Protein AF-A0A672LDD9-F1 (afdb_monomer)

Solvent-accessible surface area (backbone atoms only — not comparable to full-atom values): 10957 Å² total; per-residue (Å²): 130,85,82,74,77,75,74,82,81,79,83,84,79,85,84,89,85,86,82,83,79,86,76,79,80,68,56,70,69,57,54,49,52,44,38,57,68,20,50,81,62,70,71,66,62,42,50,48,55,57,52,54,42,68,74,57,90,49,88,67,72,69,50,45,68,55,51,54,50,48,52,50,50,48,51,51,40,49,59,52,21,53,63,51,28,83,70,47,66,78,44,56,71,69,52,49,53,48,32,45,73,62,18,49,68,62,48,44,46,54,46,40,40,72,35,63,60,85,81,54,64,68,48,51,41,47,62,71,57,67,76,79,60,98,68,63,68,69,62,54,52,54,51,52,50,52,54,48,55,52,50,50,55,30,51,51,46,60,75,66,63,67,47,74,62,54,48,42,50,51,45,48,48,43,44,77,53,51,71,95,121

Sequence (181 aa):
IQYMSLSSHFTSEKCQGMGAEFFNGQPVSELISQLLRAEPYPNSRYGAQCGQQLAGGNSSVMGIDNICELAARLLFSTIEWVRNIPYFPDLPVSEQVALLRLSWSELFILNAAQSALPLHTAPLLAAAGFHSSPMPADRVVSFMDQVRVFQDQVDKLTRLQVDSAEYSCLKAIALFSPGES

Radius of gyration: 19.27 Å; Cα contacts (8 Å, |Δi|>4): 114; chains: 1; bounding box: 49×36×54 Å

Nearest PDB structures (foldseek):
  3cjw-assembly1_A  TM=8.936E-01  e=1.912E-08  Homo sapiens
  7xva-assembly1_A-2  TM=7.379E-01  e=7.180E-04  Homo sapiens
  3fli-assembly1_A  TM=6.733E-01  e=7.709E-02  Homo sapiens
  8i21-assembly1_B  TM=2.083E-01  e=8.276E+00  Saccharomyces cerevisiae S288C

Foldseek 3Di:
DVVPPPVPPPPDDDDDDDPDPPCPVDPVVVLLVQLLVQQPDDLCVLVVVVVVCVVPPDPPPQALVRLVVVLVVLLVRLVSSQCRHPPSVVDDPVLNVVLCVLQVVVSSLLSCLSSVPDLDPVSVCVNVVVPPDDDDVVVVVVVVVVSVVSVVSSVVCVVVVQDSSNSSVSSVCSSVCRDPD

Organism: Sinocyclocheilus grahami (NCBI:txid75366)

Secondary structure (DSSP, 8-state):
--SSSSGGGS-SS-----SS-S--S--HHHHHHHHHHT-SS-THHHHHHHHHHHTSS------HHHHHHHHHHHHHHHHHHHHHSSSGGGS-HHHHHHHHHHHHHHHHHHHHHHTT----HHHHHHHTTTTSS---HHHHHHHHHHHHHHHHHHHHHHHTT--HHHHHHHHHHHHHS----

Mean predicted aligned error: 11.84 Å

InterPro domains:
  IPR000536 Nuclear hormone receptor, ligand-binding domain [PF00104] (61-176)
  IPR000536 Nuclear hormone receptor, ligand-binding domain [PS51843] (27-181)
  IPR001723 Nuclear hormone receptor [PR00398] (70-91)
  IPR001723 Nuclear hormone receptor [PR00398] (91-107)
  IPR001723 Nuclear hormone receptor [PR00398] (160-175)
  IPR035500 Nuclear hormone receptor-like domain superfamily [G3DSA:1.10.565.10] (24-181)
  IPR035500 Nuclear hormone receptor-like domain superfamily [SSF48508] (27-178)
  IPR050274 Nuclear hormone receptor family NR2 subfamily [PTHR24083] (27-178)

pLDDT: mean 74.99, std 20.81, range [28.52, 96.44]

Structure (mmCIF, N/CA/C/O backbone):
data_AF-A0A672LDD9-F1
#
_entry.id   AF-A0A672LDD9-F1
#
loop_
_atom_site.group_PDB
_atom_site.id
_atom_site.type_symbol
_atom_site.label_atom_id
_atom_site.label_alt_id
_atom_site.label_comp_id
_atom_site.label_asym_id
_atom_site.label_entity_id
_atom_site.label_seq_id
_atom_site.pdbx_PDB_ins_code
_atom_site.Cartn_x
_atom_site.Cartn_y
_atom_site.Cartn_z
_atom_site.occupancy
_atom_site.B_iso_or_equiv
_atom_site.auth_seq_id
_atom_site.auth_comp_id
_atom_site.auth_asym_id
_atom_site.auth_atom_id
_atom_site.pdbx_PDB_model_num
ATOM 1 N N . ILE A 1 1 ? 24.721 -14.412 6.791 1.00 44.72 1 ILE A N 1
ATOM 2 C CA . ILE A 1 1 ? 24.729 -15.683 7.563 1.00 44.72 1 ILE A CA 1
ATOM 3 C C . ILE A 1 1 ? 24.882 -15.456 9.077 1.00 44.72 1 ILE A C 1
ATOM 5 O O . ILE A 1 1 ? 24.444 -16.299 9.838 1.00 44.72 1 ILE A O 1
ATOM 9 N N . GLN A 1 2 ? 25.356 -14.295 9.554 1.00 33.38 2 GLN A N 1
ATOM 10 C CA . GLN A 1 2 ? 25.472 -14.036 11.004 1.00 33.38 2 GLN A CA 1
ATOM 11 C C . GLN A 1 2 ? 24.310 -13.236 11.639 1.00 33.38 2 GLN A C 1
ATOM 13 O O . GLN A 1 2 ? 24.331 -12.980 12.833 1.00 33.38 2 GLN A O 1
ATOM 18 N N . TYR A 1 3 ? 23.268 -12.891 10.872 1.00 28.52 3 TYR A N 1
ATOM 19 C CA . TYR A 1 3 ? 22.067 -12.200 11.376 1.00 28.52 3 TYR A CA 1
ATOM 20 C C . TYR A 1 3 ? 20.878 -13.133 11.680 1.00 28.52 3 TYR A C 1
ATOM 22 O O . TYR A 1 3 ? 19.870 -12.670 12.194 1.00 28.52 3 TYR A O 1
ATOM 30 N N . MET A 1 4 ? 20.986 -14.441 11.404 1.00 34.16 4 MET A N 1
ATOM 31 C CA . MET A 1 4 ? 19.878 -15.404 11.572 1.00 34.16 4 MET A CA 1
ATOM 32 C C . MET A 1 4 ? 19.962 -16.248 12.856 1.00 34.16 4 MET A C 1
ATOM 34 O O . MET A 1 4 ? 19.136 -17.128 13.046 1.00 34.16 4 MET A O 1
ATOM 38 N N . SER A 1 5 ? 20.923 -15.997 13.756 1.00 31.75 5 SER A N 1
ATOM 39 C CA . SER A 1 5 ? 21.105 -16.823 14.967 1.00 31.75 5 SER A CA 1
ATOM 40 C C . SER A 1 5 ? 20.618 -16.177 16.272 1.00 31.75 5 SER A C 1
ATOM 42 O O . SER A 1 5 ? 20.768 -16.782 17.329 1.00 31.75 5 SER A O 1
ATOM 44 N N . LEU A 1 6 ? 20.040 -14.972 16.224 1.00 32.84 6 LEU A N 1
ATOM 45 C CA . LEU A 1 6 ? 19.491 -14.291 17.408 1.00 32.84 6 LEU A CA 1
ATOM 46 C C . LEU A 1 6 ? 17.953 -14.290 17.466 1.00 32.84 6 LEU A C 1
ATOM 48 O O . LEU A 1 6 ? 17.397 -13.913 18.490 1.00 32.84 6 LEU A O 1
ATOM 52 N N . SER A 1 7 ? 17.263 -14.774 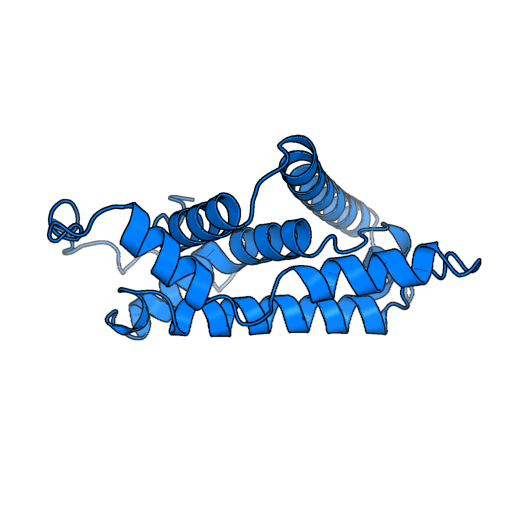16.427 1.00 36.53 7 SER A N 1
ATOM 53 C CA . SER A 1 7 ? 15.793 -14.882 16.419 1.00 36.53 7 SER A CA 1
ATOM 54 C C . SER A 1 7 ? 15.249 -16.118 17.145 1.00 36.53 7 SER A C 1
ATOM 56 O O . SER A 1 7 ? 14.059 -16.177 17.424 1.00 36.53 7 SER A O 1
ATOM 58 N N . SER A 1 8 ? 16.091 -17.097 17.486 1.00 35.06 8 SER A N 1
ATOM 59 C CA . SER A 1 8 ? 15.629 -18.410 17.971 1.00 35.06 8 SER A CA 1
ATOM 60 C C . SER A 1 8 ? 15.471 -18.523 19.493 1.00 35.06 8 SER A C 1
ATOM 62 O O . SER A 1 8 ? 15.117 -19.591 19.979 1.00 35.06 8 SER A 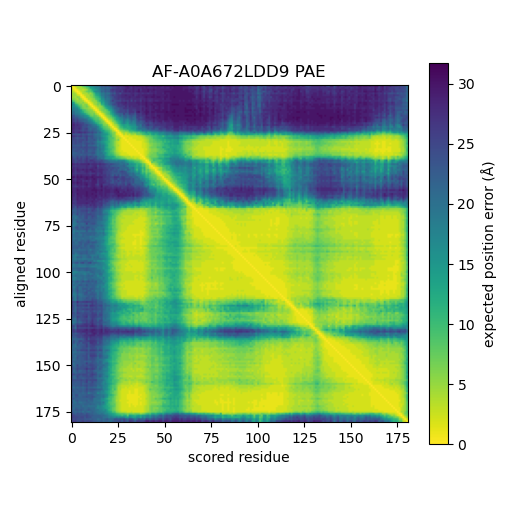O 1
ATOM 64 N N . HIS A 1 9 ? 15.754 -17.463 20.258 1.00 33.41 9 HIS A N 1
ATOM 65 C CA . HIS A 1 9 ? 15.752 -17.507 21.730 1.00 33.41 9 HIS A CA 1
ATOM 66 C C . HIS A 1 9 ? 14.770 -16.538 22.407 1.00 33.41 9 HIS A C 1
ATOM 68 O O . HIS A 1 9 ? 14.821 -16.384 23.624 1.00 33.41 9 HIS A O 1
ATOM 74 N N . PHE A 1 10 ? 13.849 -15.920 21.660 1.00 33.88 10 PHE A N 1
ATOM 75 C CA . PHE A 1 10 ? 12.832 -15.024 22.232 1.00 33.88 10 PHE A CA 1
ATOM 76 C C . PHE A 1 10 ? 11.403 -15.384 21.801 1.00 33.88 10 PHE A C 1
ATOM 78 O O . PHE A 1 10 ? 10.563 -14.523 21.575 1.00 33.88 10 PHE A O 1
ATOM 85 N N . THR A 1 11 ? 11.120 -16.679 21.682 1.00 41.22 11 THR A N 1
ATOM 86 C CA . THR A 1 11 ? 9.768 -17.209 21.456 1.00 41.22 11 THR A CA 1
ATOM 87 C C . THR A 1 11 ? 9.455 -18.280 22.487 1.00 41.22 11 THR A C 1
ATOM 89 O O . THR A 1 11 ? 9.323 -19.459 22.186 1.00 41.22 11 THR A O 1
ATOM 92 N N . SER A 1 12 ? 9.355 -17.869 23.746 1.00 41.88 12 SER A N 1
ATOM 93 C CA . SER A 1 12 ? 8.610 -18.620 24.752 1.00 41.88 12 SER A CA 1
ATOM 94 C C . SER A 1 12 ? 8.348 -17.706 25.936 1.00 41.88 12 SER A C 1
ATOM 96 O O . SER A 1 12 ? 9.125 -17.688 26.878 1.00 41.88 12 SER A O 1
ATOM 98 N N . GLU A 1 13 ? 7.300 -16.891 25.840 1.00 38.09 13 GLU A N 1
ATOM 99 C CA . GLU A 1 13 ? 6.287 -16.702 26.885 1.00 38.09 13 GLU A CA 1
ATOM 100 C C . GLU A 1 13 ? 5.435 -15.463 26.581 1.00 38.09 13 GLU A C 1
ATOM 102 O O . GLU A 1 13 ? 5.947 -14.371 26.362 1.00 38.09 13 GLU A O 1
ATOM 107 N N . LYS A 1 14 ? 4.115 -15.673 26.644 1.00 40.09 14 LYS A N 1
ATOM 108 C CA . LYS A 1 14 ? 3.032 -14.679 26.667 1.00 40.09 14 LYS A CA 1
ATOM 109 C C . LYS A 1 14 ? 2.859 -13.785 25.438 1.00 40.09 14 LYS A C 1
ATOM 111 O O . LYS A 1 14 ? 3.460 -12.731 25.337 1.00 40.09 14 LYS A O 1
ATOM 116 N N . CYS A 1 15 ? 1.844 -14.134 24.650 1.00 36.62 15 CYS A N 1
ATOM 117 C CA . CYS A 1 15 ? 0.708 -13.243 24.380 1.00 36.62 15 CYS A CA 1
ATOM 118 C C . CYS A 1 15 ? -0.508 -14.095 23.986 1.00 36.62 15 CYS A C 1
ATOM 120 O O . CYS A 1 15 ? -0.971 -14.105 22.852 1.00 36.62 15 CYS A O 1
ATOM 122 N N . GLN A 1 16 ? -1.006 -14.871 24.950 1.00 37.44 16 GLN A N 1
ATOM 123 C CA . GLN A 1 16 ? -2.335 -15.456 24.855 1.00 37.44 16 GLN A CA 1
ATOM 124 C C . GLN A 1 16 ? -3.333 -14.388 25.305 1.00 37.44 16 GLN A C 1
ATOM 126 O O . GLN A 1 16 ? -3.350 -14.024 26.478 1.00 37.44 16 GLN A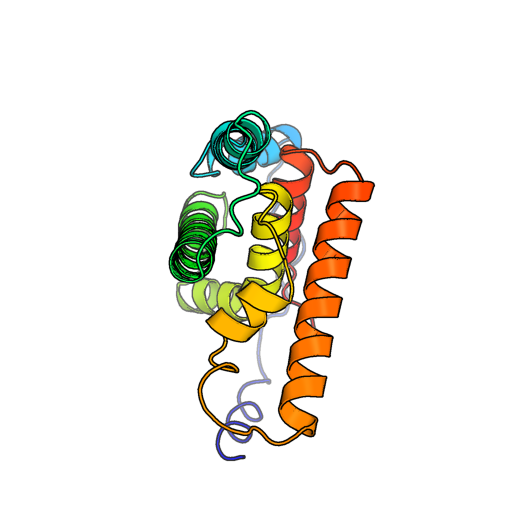 O 1
ATOM 131 N N . GLY A 1 17 ? -4.114 -13.872 24.355 1.00 38.16 17 GLY A N 1
ATOM 132 C CA . GLY A 1 17 ? -5.194 -12.918 24.613 1.00 38.16 17 GLY A CA 1
ATOM 133 C C . GLY A 1 17 ? -5.028 -11.581 23.900 1.00 38.16 17 GLY A C 1
ATOM 134 O O . GLY A 1 17 ? -4.964 -10.551 24.554 1.00 38.16 17 GLY A O 1
ATOM 135 N N . MET A 1 18 ? -4.987 -11.574 22.566 1.00 40.66 18 MET A N 1
ATOM 136 C CA . MET A 1 18 ? -5.181 -10.335 21.806 1.00 40.66 18 MET A CA 1
ATOM 137 C C . MET A 1 18 ? -6.071 -10.595 20.591 1.00 40.66 18 MET A C 1
ATOM 139 O O . MET A 1 18 ? -5.674 -10.463 19.443 1.00 40.66 18 MET A O 1
ATOM 143 N N . GLY A 1 19 ? -7.289 -11.056 20.850 1.00 39.94 19 GLY A N 1
ATOM 144 C CA . GLY A 1 19 ? -8.253 -11.334 19.795 1.00 39.94 19 GLY A CA 1
ATOM 145 C C . GLY A 1 19 ? -9.653 -11.391 20.366 1.00 39.94 19 GLY A C 1
ATOM 146 O O . GLY A 1 19 ? -10.124 -12.483 20.642 1.00 39.94 19 GLY A O 1
ATOM 147 N N . ALA A 1 20 ? -10.270 -10.227 20.606 1.00 39.25 20 ALA A N 1
ATOM 148 C CA . ALA A 1 20 ? -11.735 -10.069 20.627 1.00 39.25 20 ALA A CA 1
ATOM 149 C C . ALA A 1 20 ? -12.231 -8.643 20.948 1.00 39.25 20 ALA A C 1
ATOM 151 O O . ALA A 1 20 ? -13.373 -8.350 20.619 1.00 39.25 20 ALA A O 1
ATOM 152 N N . GLU A 1 21 ? -11.443 -7.745 21.556 1.00 38.16 21 GLU A N 1
ATOM 153 C CA . GLU A 1 21 ? -12.020 -6.528 22.180 1.00 38.16 21 GLU A CA 1
ATOM 154 C C . GLU A 1 21 ? -11.714 -5.182 21.486 1.00 38.16 21 GLU A C 1
ATOM 156 O O . GLU A 1 21 ? -12.007 -4.126 22.038 1.00 38.16 21 GLU A O 1
ATOM 161 N N . PHE A 1 22 ? -11.168 -5.165 20.263 1.00 50.69 22 PHE A N 1
ATOM 162 C CA . PHE A 1 22 ? -10.812 -3.895 19.596 1.00 50.69 22 PHE A CA 1
ATOM 163 C C . PHE A 1 22 ? -11.981 -3.166 18.909 1.00 50.69 22 PHE A C 1
ATOM 165 O O . PHE A 1 22 ? -11.882 -1.970 18.636 1.00 50.69 22 PHE A O 1
ATOM 172 N N . PHE A 1 23 ? -13.116 -3.829 18.670 1.00 53.41 23 PHE A N 1
ATOM 173 C CA . PHE A 1 23 ? -14.291 -3.203 18.053 1.00 53.41 23 PHE A CA 1
ATOM 174 C C . PHE A 1 23 ? -15.287 -2.757 19.123 1.00 53.41 23 PHE A C 1
ATOM 176 O O . PHE A 1 23 ? -16.303 -3.398 19.377 1.00 53.41 23 PHE A O 1
ATOM 183 N N . ASN A 1 24 ? -14.975 -1.633 19.760 1.00 49.28 24 ASN A N 1
ATOM 184 C CA . ASN A 1 24 ? -15.763 -0.994 20.817 1.00 49.28 24 ASN A CA 1
ATOM 185 C C . ASN A 1 24 ? -17.063 -0.354 20.262 1.00 49.28 24 ASN A C 1
ATOM 187 O O . ASN A 1 24 ? -17.265 0.855 20.344 1.00 49.28 24 ASN A O 1
ATOM 191 N N . GLY A 1 25 ? -17.913 -1.133 19.580 1.00 57.53 25 GLY A N 1
ATOM 192 C CA . GLY A 1 25 ? -19.229 -0.708 19.075 1.00 57.53 25 GLY A CA 1
ATOM 193 C C . GLY A 1 25 ? -19.240 0.403 18.010 1.00 57.53 25 GLY A C 1
ATOM 194 O O . GLY A 1 25 ? -20.317 0.845 17.615 1.00 57.53 25 GLY A O 1
ATOM 195 N N . GLN A 1 26 ? -18.079 0.870 17.538 1.00 64.38 26 GLN A N 1
ATOM 196 C CA . GLN A 1 26 ? -17.992 1.868 16.471 1.00 64.38 26 GLN A CA 1
ATOM 197 C C . GLN A 1 26 ? -18.462 1.249 15.142 1.00 64.38 26 GLN A C 1
ATOM 199 O O . GLN A 1 26 ? -18.016 0.152 14.791 1.00 64.38 26 GLN A O 1
ATOM 204 N N . PRO A 1 27 ? -19.352 1.916 14.385 1.00 82.62 27 PRO A N 1
ATOM 205 C CA . PRO A 1 27 ? -19.782 1.403 13.094 1.00 82.62 27 PRO A CA 1
ATOM 206 C C . PRO A 1 27 ? -18.592 1.375 12.130 1.00 82.62 27 PRO A C 1
ATOM 208 O O . PRO A 1 27 ? -17.793 2.307 12.085 1.00 82.62 27 PRO A O 1
ATOM 211 N N . VAL A 1 28 ? -18.491 0.321 11.318 1.00 85.50 28 VAL A N 1
ATOM 212 C CA . VAL A 1 28 ? -17.396 0.123 10.346 1.00 85.50 28 VAL A CA 1
ATOM 213 C C . VAL A 1 28 ? -17.214 1.336 9.422 1.00 85.50 28 VAL A C 1
ATOM 215 O O . VAL A 1 28 ? -16.094 1.683 9.062 1.00 85.50 28 VAL A O 1
ATOM 218 N N . SER A 1 29 ? -18.301 2.037 9.093 1.00 88.44 29 SER A N 1
ATOM 219 C CA . SER A 1 29 ? -18.275 3.271 8.301 1.00 88.44 29 SER A CA 1
ATOM 220 C C . SER A 1 29 ? -17.462 4.400 8.943 1.00 88.44 29 SER A C 1
ATOM 222 O O . SER A 1 29 ? -16.831 5.184 8.236 1.00 88.44 29 SER A O 1
ATOM 224 N N . GLU A 1 30 ? -17.470 4.493 10.273 1.00 91.00 30 GLU A N 1
ATOM 225 C CA . GLU A 1 30 ? -16.719 5.504 11.017 1.00 91.00 30 GLU A CA 1
ATOM 226 C C . GLU A 1 30 ? -15.223 5.185 10.987 1.00 91.00 30 GLU A C 1
ATOM 228 O O . GLU A 1 30 ? -14.413 6.061 10.697 1.00 91.00 30 GLU A O 1
ATOM 233 N N . LEU A 1 31 ? -14.858 3.910 11.158 1.00 91.25 31 LEU A N 1
ATOM 234 C CA . LEU A 1 31 ? -13.475 3.461 11.006 1.00 91.25 31 LEU A CA 1
ATOM 235 C C . LEU A 1 31 ? -12.944 3.764 9.599 1.00 91.25 31 LEU A C 1
ATOM 237 O O . LEU A 1 31 ? -11.884 4.365 9.463 1.00 91.25 31 LEU A O 1
ATOM 241 N N . ILE A 1 32 ? -13.701 3.420 8.552 1.00 92.62 32 ILE A N 1
ATOM 242 C CA . ILE A 1 32 ? -13.329 3.729 7.161 1.00 92.62 32 ILE A CA 1
ATOM 243 C C . ILE A 1 32 ? -13.139 5.239 6.972 1.00 92.62 32 ILE A C 1
ATOM 245 O O . ILE A 1 32 ? -12.167 5.669 6.352 1.00 92.62 32 ILE A O 1
ATOM 249 N N . SER A 1 33 ? -14.024 6.055 7.546 1.00 92.88 33 SER A N 1
ATOM 250 C CA . SER A 1 33 ? -13.917 7.516 7.478 1.00 92.88 33 SER A CA 1
ATOM 251 C C . SER A 1 33 ? -12.649 8.030 8.162 1.00 92.88 33 SER A C 1
ATOM 253 O O . SER A 1 33 ? -11.979 8.912 7.626 1.00 92.88 33 SER A O 1
ATOM 255 N N . GLN A 1 34 ? -12.279 7.463 9.311 1.00 93.50 34 GLN A N 1
ATOM 256 C CA . GLN A 1 34 ? -11.033 7.799 10.004 1.00 93.50 34 GLN A CA 1
ATOM 257 C C . GLN A 1 34 ? -9.801 7.390 9.187 1.00 93.50 34 GLN A C 1
ATOM 259 O O . GLN A 1 34 ? -8.882 8.195 9.040 1.00 93.50 34 GLN A O 1
ATOM 264 N N . LEU A 1 35 ? -9.805 6.194 8.586 1.00 93.88 35 LEU A N 1
ATOM 265 C CA . LEU A 1 35 ? -8.713 5.736 7.720 1.00 93.88 35 LEU A CA 1
ATOM 266 C C . LEU A 1 35 ? -8.538 6.639 6.488 1.00 93.88 35 LEU A C 1
ATOM 268 O O . LEU A 1 35 ? -7.408 6.976 6.137 1.00 93.88 35 LEU A O 1
ATOM 272 N N . LEU A 1 36 ? -9.640 7.069 5.866 1.00 91.75 36 LEU A N 1
ATOM 273 C CA . LEU A 1 36 ? -9.624 7.993 4.726 1.00 91.75 36 LEU A CA 1
ATOM 274 C C . LEU A 1 36 ? -9.120 9.389 5.110 1.00 91.75 36 LEU A C 1
ATOM 276 O O . LEU A 1 36 ? -8.435 10.035 4.320 1.00 91.75 36 LEU A O 1
ATOM 280 N N . ARG A 1 37 ? -9.444 9.874 6.316 1.00 91.25 37 ARG A N 1
ATOM 281 C CA . ARG A 1 37 ? -8.954 11.170 6.817 1.00 91.25 37 ARG A CA 1
ATOM 282 C C . ARG A 1 37 ? -7.465 11.165 7.151 1.00 91.25 37 ARG A C 1
ATOM 284 O O . ARG A 1 37 ? -6.868 12.237 7.162 1.00 91.25 37 ARG A O 1
ATOM 291 N N . ALA A 1 38 ? -6.893 9.998 7.437 1.00 93.06 38 ALA A N 1
ATOM 292 C CA . ALA A 1 38 ? -5.471 9.836 7.716 1.00 93.06 38 ALA A CA 1
ATOM 293 C C . ALA A 1 38 ? -4.597 9.871 6.449 1.00 93.06 38 ALA A C 1
ATOM 295 O O . ALA A 1 38 ? -3.377 9.962 6.567 1.00 93.06 38 ALA A O 1
ATOM 296 N N . GL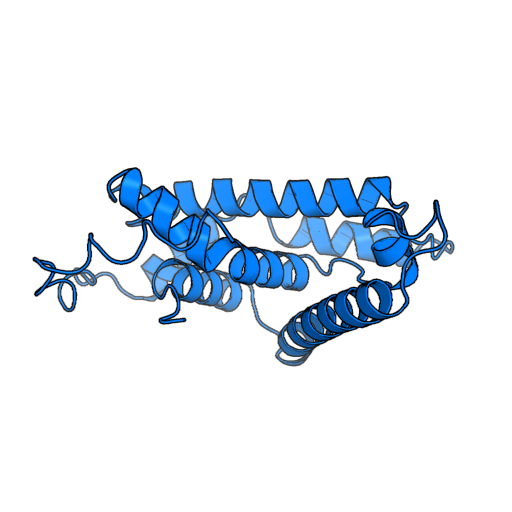U A 1 39 ? -5.182 9.780 5.247 1.00 87.69 39 GLU A N 1
ATOM 297 C CA . GLU A 1 39 ? -4.435 9.830 3.984 1.00 87.69 39 GLU A CA 1
ATOM 298 C C . GLU A 1 39 ? -3.785 11.219 3.798 1.00 87.69 39 GLU A C 1
ATOM 300 O O . GLU A 1 39 ? -4.500 12.220 3.681 1.00 87.69 39 GLU A O 1
ATOM 305 N N . PRO A 1 40 ? -2.440 11.313 3.740 1.00 75.38 40 PRO A N 1
ATOM 306 C CA . PRO A 1 40 ? -1.728 12.598 3.702 1.00 75.38 40 PRO A CA 1
ATOM 307 C C . PRO A 1 40 ? -2.009 13.429 2.450 1.00 75.38 40 PRO A C 1
ATOM 309 O O . PRO A 1 40 ? -1.885 14.656 2.447 1.00 75.38 40 PRO A O 1
ATOM 312 N N . TYR A 1 41 ? -2.369 12.757 1.355 1.00 65.25 41 TYR A N 1
ATOM 313 C CA . TYR A 1 41 ? -2.556 13.375 0.054 1.00 65.25 41 TYR A CA 1
ATOM 314 C C . TYR A 1 41 ? -3.903 12.963 -0.548 1.00 65.25 41 TYR A C 1
ATOM 316 O O . TYR A 1 41 ? -4.184 11.772 -0.664 1.00 65.25 41 TYR A O 1
ATOM 324 N N . PRO A 1 42 ? -4.730 13.915 -1.016 1.00 59.78 42 PRO A N 1
ATOM 325 C CA . PRO A 1 42 ? -5.931 13.570 -1.761 1.00 59.78 42 PRO A CA 1
ATOM 326 C C . PRO A 1 42 ? -5.553 12.881 -3.083 1.00 59.78 42 PRO A C 1
ATOM 328 O O . PRO A 1 42 ? -4.746 13.407 -3.859 1.00 59.78 42 PRO A O 1
ATOM 331 N N . ASN A 1 43 ? -6.185 11.730 -3.352 1.00 55.31 43 ASN A N 1
ATOM 332 C CA . ASN A 1 43 ? -5.942 10.832 -4.497 1.00 55.31 43 ASN A CA 1
ATOM 333 C C . ASN A 1 43 ? -5.816 11.538 -5.862 1.00 55.31 43 ASN A C 1
ATOM 335 O O . ASN A 1 43 ? -5.113 11.063 -6.752 1.00 55.31 43 ASN A O 1
ATOM 339 N N . SER A 1 44 ? -6.440 12.708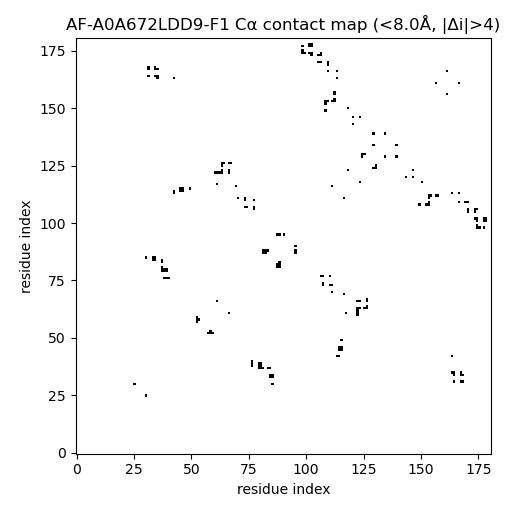 -6.035 1.00 49.97 44 SER A N 1
ATOM 340 C CA . SER A 1 44 ? -6.364 13.490 -7.273 1.00 49.97 44 SER A CA 1
ATOM 341 C C . SER A 1 44 ? -4.955 13.960 -7.652 1.00 49.97 44 SER A C 1
ATOM 343 O O . SER A 1 44 ? -4.728 14.231 -8.827 1.00 49.97 44 SER A O 1
ATOM 345 N N . ARG A 1 45 ? -3.997 14.088 -6.721 1.00 51.00 45 ARG A N 1
ATOM 346 C CA . ARG A 1 45 ? -2.661 14.636 -7.047 1.00 51.00 45 ARG A CA 1
ATOM 347 C C . ARG A 1 45 ? -1.745 13.643 -7.765 1.00 51.00 45 ARG A C 1
ATOM 349 O O . ARG A 1 45 ? -0.939 14.084 -8.579 1.00 51.00 45 ARG A O 1
ATOM 356 N N . TYR A 1 46 ? -1.883 12.345 -7.501 1.00 52.25 46 TYR A N 1
ATOM 357 C CA . TYR A 1 46 ? -1.037 11.321 -8.121 1.00 52.25 46 TYR A CA 1
ATOM 358 C C . TYR A 1 46 ? -1.462 11.036 -9.571 1.00 52.25 46 TYR A C 1
ATOM 360 O O . TYR A 1 46 ? -0.646 11.121 -10.488 1.00 52.25 46 TYR A O 1
ATOM 368 N N . GLY A 1 47 ? -2.765 10.840 -9.801 1.00 49.31 47 GLY A N 1
ATOM 369 C CA . GLY A 1 47 ? -3.318 10.628 -11.143 1.00 49.31 47 GLY A CA 1
ATOM 370 C C . GLY A 1 47 ? -3.283 11.870 -12.044 1.00 49.31 47 GLY A C 1
ATOM 371 O O . GLY A 1 47 ? -3.075 11.740 -13.249 1.00 49.31 47 GLY A O 1
ATOM 372 N N . ALA A 1 48 ? -3.430 13.084 -11.492 1.00 48.88 48 ALA A N 1
ATOM 373 C CA . ALA A 1 48 ? -3.406 14.311 -12.296 1.00 48.88 48 ALA A CA 1
ATOM 374 C C . ALA A 1 48 ? -2.020 14.629 -12.878 1.00 48.88 48 ALA A C 1
ATOM 376 O O . ALA A 1 48 ? -1.952 15.184 -13.972 1.00 48.88 48 ALA A O 1
ATOM 377 N N . GLN A 1 49 ? -0.928 14.267 -12.193 1.00 50.75 49 GLN A N 1
ATOM 378 C CA . GLN A 1 49 ? 0.428 14.468 -12.720 1.00 50.75 49 GLN A CA 1
ATOM 379 C C . GLN A 1 49 ? 0.730 13.505 -13.873 1.00 50.75 49 GLN A C 1
ATOM 381 O O . GLN A 1 49 ? 1.187 13.950 -14.921 1.00 50.75 49 GLN A O 1
ATOM 386 N N . CYS A 1 50 ? 0.373 12.223 -13.740 1.00 48.12 50 CYS A N 1
ATOM 387 C CA . CYS A 1 50 ? 0.487 11.259 -14.839 1.00 48.12 50 CYS A CA 1
ATOM 388 C C . CYS A 1 50 ? -0.425 11.646 -16.025 1.00 48.12 50 CYS A C 1
ATOM 390 O O . CYS A 1 50 ? 0.019 11.700 -17.173 1.00 48.12 50 CYS A O 1
ATOM 392 N N . GLY A 1 51 ? -1.679 12.025 -15.745 1.00 45.66 51 GLY A N 1
ATOM 393 C CA . GLY A 1 51 ? -2.666 12.427 -16.752 1.00 45.66 51 GLY A CA 1
ATOM 394 C C . GLY A 1 51 ? -2.314 13.707 -17.521 1.00 45.66 51 GLY A C 1
ATOM 395 O O . GLY A 1 51 ? -2.516 13.761 -18.734 1.00 45.66 51 GLY A O 1
ATOM 396 N N . GLN A 1 52 ? -1.745 14.727 -16.863 1.00 45.72 52 GLN A N 1
ATOM 397 C CA . GLN A 1 52 ? -1.276 15.936 -17.557 1.00 45.72 52 GLN A CA 1
ATOM 398 C C . GLN A 1 52 ? -0.055 15.672 -18.440 1.00 45.72 52 GLN A C 1
ATOM 400 O O . GLN A 1 52 ? 0.060 16.285 -19.501 1.00 45.72 52 GLN A O 1
ATOM 405 N N . GLN A 1 53 ? 0.827 14.748 -18.051 1.00 47.62 53 GLN A N 1
ATOM 406 C CA . GLN A 1 53 ? 2.007 14.404 -18.849 1.00 47.62 53 GLN A CA 1
ATOM 407 C C . GLN A 1 53 ? 1.631 13.643 -20.131 1.00 47.62 53 GLN A C 1
ATOM 409 O O . GLN A 1 53 ? 2.230 13.863 -21.180 1.00 47.62 53 GLN A O 1
ATOM 414 N N . LEU A 1 54 ? 0.576 12.823 -20.077 1.00 46.12 54 LEU A N 1
ATOM 415 C CA . LEU A 1 54 ? 0.032 12.092 -21.230 1.00 46.12 54 LEU A CA 1
ATOM 416 C C . LEU A 1 54 ? -0.710 13.002 -22.229 1.00 46.12 54 LEU A C 1
ATOM 418 O O . LEU A 1 54 ? -0.724 12.717 -23.425 1.00 46.12 54 LEU A O 1
ATOM 422 N N . ALA A 1 55 ? -1.301 14.111 -21.768 1.00 46.28 55 ALA A N 1
ATOM 423 C CA . ALA A 1 55 ? -2.006 15.071 -22.626 1.00 46.28 55 ALA A CA 1
ATOM 424 C C . ALA A 1 55 ? -1.064 16.016 -23.406 1.00 46.28 55 ALA A C 1
ATOM 426 O O . ALA A 1 55 ? -1.506 16.723 -24.311 1.00 46.28 55 ALA A O 1
ATOM 427 N N . GLY A 1 56 ? 0.229 16.033 -23.066 1.00 42.66 56 GLY A N 1
ATOM 428 C CA . GLY A 1 56 ? 1.218 16.971 -23.590 1.00 42.66 56 GLY A CA 1
ATOM 429 C C . GLY A 1 56 ? 2.295 16.345 -24.472 1.00 42.66 56 GLY A C 1
ATOM 430 O O . GLY A 1 56 ? 3.450 16.675 -24.264 1.00 42.66 56 GLY A O 1
ATOM 431 N N . GLY A 1 57 ? 1.966 15.452 -25.417 1.00 40.28 57 GLY A N 1
ATOM 432 C CA . GLY A 1 57 ? 2.803 15.075 -26.582 1.00 40.28 57 GLY A CA 1
ATOM 433 C C . GLY A 1 57 ? 4.201 14.464 -26.349 1.00 40.28 57 GLY A C 1
ATOM 434 O O . GLY A 1 57 ? 4.774 13.903 -27.279 1.00 40.28 57 GLY A O 1
ATOM 435 N N . ASN A 1 58 ? 4.734 14.511 -25.134 1.00 41.25 58 ASN A N 1
ATOM 436 C CA . ASN A 1 58 ? 5.990 13.912 -24.733 1.00 41.25 58 ASN A CA 1
ATOM 437 C C . ASN A 1 58 ? 5.665 12.818 -23.725 1.00 41.25 58 ASN A C 1
ATOM 439 O O . ASN A 1 58 ? 5.482 13.087 -22.540 1.00 41.25 58 ASN A O 1
ATOM 443 N N . SER A 1 59 ? 5.663 11.572 -24.193 1.00 47.03 59 SER A N 1
ATOM 444 C CA . SER A 1 59 ? 5.734 10.358 -23.374 1.00 47.03 59 SER A CA 1
ATOM 445 C C . SER A 1 59 ? 7.087 10.286 -22.650 1.00 47.03 59 SER A C 1
ATOM 447 O O . SER A 1 59 ? 7.850 9.336 -22.829 1.00 47.03 59 SER A O 1
ATOM 449 N N . SER A 1 60 ? 7.453 11.336 -21.909 1.00 46.09 60 SER A N 1
ATOM 450 C CA . SER A 1 60 ? 8.711 11.425 -21.191 1.00 46.09 60 SER A CA 1
ATOM 451 C C . SER A 1 60 ? 8.680 10.362 -20.110 1.00 46.09 60 SER A C 1
ATOM 453 O O . SER A 1 60 ? 8.068 10.550 -19.058 1.00 46.09 60 SER A O 1
ATOM 455 N N . VAL A 1 61 ? 9.321 9.236 -20.420 1.00 53.50 61 VAL A N 1
ATOM 456 C CA . VAL A 1 61 ? 9.900 8.297 -19.466 1.00 53.50 61 VAL A CA 1
ATOM 457 C C . VAL A 1 61 ? 10.290 9.104 -18.235 1.00 53.50 61 VAL A C 1
ATOM 459 O O . VAL A 1 61 ? 11.150 9.981 -18.333 1.00 53.50 61 VAL A O 1
ATOM 462 N N . MET A 1 62 ? 9.590 8.895 -17.118 1.00 59.12 62 MET A N 1
ATOM 463 C CA . MET A 1 62 ? 9.943 9.569 -15.875 1.00 59.12 62 MET A CA 1
ATOM 464 C C . MET A 1 62 ? 11.428 9.300 -15.625 1.00 59.12 62 MET A C 1
ATOM 466 O O . MET A 1 62 ? 11.860 8.145 -15.651 1.00 59.12 62 MET A O 1
ATOM 470 N N . GLY A 1 63 ? 12.217 10.366 -15.469 1.00 59.94 63 GLY A N 1
ATOM 471 C CA . GLY A 1 63 ? 13.635 10.238 -15.154 1.00 59.94 63 GLY A CA 1
ATOM 472 C C . GLY A 1 63 ? 13.819 9.393 -13.893 1.00 59.94 63 GLY A C 1
ATOM 473 O O . GLY A 1 63 ? 12.942 9.352 -13.034 1.00 59.94 63 GLY A O 1
ATOM 474 N N . ILE A 1 64 ? 14.955 8.711 -13.780 1.00 59.75 64 ILE A N 1
ATOM 475 C CA . ILE A 1 64 ? 15.268 7.828 -12.644 1.00 59.75 64 ILE A CA 1
ATOM 476 C C . ILE A 1 64 ? 15.119 8.566 -11.308 1.00 59.75 64 ILE A C 1
ATOM 478 O O . ILE A 1 64 ? 14.510 8.035 -10.380 1.00 59.75 64 ILE A O 1
ATOM 482 N N . ASP A 1 65 ? 15.592 9.815 -11.246 1.00 62.28 65 ASP A N 1
ATOM 483 C CA . ASP A 1 65 ? 15.456 10.682 -10.072 1.00 62.28 65 ASP A CA 1
ATOM 484 C C . ASP A 1 65 ? 13.987 10.881 -9.678 1.00 62.28 65 ASP A C 1
ATOM 486 O O . ASP A 1 65 ? 13.650 10.815 -8.501 1.00 62.28 65 ASP A O 1
ATOM 490 N N . ASN A 1 66 ? 13.090 10.994 -10.661 1.00 75.06 66 ASN A N 1
ATOM 491 C CA . ASN A 1 66 ? 11.656 11.152 -10.433 1.00 75.06 66 ASN A CA 1
ATOM 492 C C . ASN A 1 66 ? 11.004 9.867 -9.891 1.00 75.06 66 ASN A C 1
ATOM 494 O O . ASN A 1 66 ? 10.057 9.941 -9.115 1.00 75.06 66 ASN A O 1
ATOM 498 N N . ILE A 1 67 ? 11.511 8.683 -10.259 1.00 78.00 67 ILE A N 1
ATOM 499 C CA . ILE A 1 67 ? 11.012 7.397 -9.738 1.00 78.00 67 ILE A CA 1
ATOM 500 C C . ILE A 1 67 ? 11.464 7.190 -8.295 1.00 78.00 67 ILE A C 1
ATOM 502 O O . ILE A 1 67 ? 10.645 6.840 -7.446 1.00 78.00 67 ILE A O 1
ATOM 506 N N . CYS A 1 68 ? 12.745 7.421 -8.004 1.00 81.56 68 CYS A N 1
ATOM 507 C CA . CYS A 1 68 ? 13.276 7.312 -6.647 1.00 81.56 68 CYS A CA 1
ATOM 508 C C . CYS A 1 68 ? 12.636 8.345 -5.711 1.00 81.56 68 CYS A C 1
ATOM 510 O O . CYS A 1 68 ? 12.253 8.003 -4.591 1.00 81.56 68 CYS A O 1
ATOM 512 N N . GLU A 1 69 ? 12.468 9.587 -6.173 1.00 82.56 69 GLU A N 1
ATOM 513 C CA . GLU A 1 69 ? 11.777 10.638 -5.426 1.00 82.56 69 GLU A CA 1
ATOM 514 C C . GLU A 1 69 ? 10.319 10.257 -5.152 1.00 82.56 69 GLU A C 1
ATOM 516 O O . GLU A 1 69 ? 9.846 10.375 -4.019 1.00 82.56 69 GLU A O 1
ATOM 521 N N . LEU A 1 70 ? 9.605 9.744 -6.156 1.00 81.62 70 LEU A N 1
ATOM 522 C CA . LEU A 1 70 ? 8.219 9.331 -5.981 1.00 81.62 70 LEU A CA 1
ATOM 523 C C . LEU A 1 70 ? 8.102 8.126 -5.040 1.00 81.62 70 LEU A C 1
ATOM 525 O O . LEU A 1 70 ? 7.258 8.142 -4.148 1.00 81.62 70 LEU A O 1
ATOM 529 N N . ALA A 1 71 ? 8.984 7.132 -5.151 1.00 87.06 71 ALA A N 1
ATOM 530 C CA . ALA A 1 71 ? 9.041 6.013 -4.214 1.00 87.06 71 ALA A CA 1
ATOM 531 C C . ALA A 1 71 ? 9.291 6.493 -2.774 1.00 87.06 71 ALA A C 1
ATOM 533 O O . ALA A 1 71 ? 8.584 6.079 -1.854 1.00 87.06 71 ALA A O 1
ATOM 534 N N . ALA A 1 72 ? 10.231 7.423 -2.578 1.00 88.75 72 ALA A N 1
ATOM 535 C CA . ALA A 1 72 ? 10.476 8.030 -1.274 1.00 88.75 72 ALA A CA 1
ATOM 536 C C . ALA A 1 72 ? 9.224 8.747 -0.747 1.00 88.75 72 ALA A C 1
ATOM 538 O O . ALA A 1 72 ? 8.840 8.547 0.405 1.00 88.75 72 ALA A O 1
ATOM 539 N N . ARG A 1 73 ? 8.527 9.517 -1.591 1.00 87.25 73 ARG A N 1
ATOM 540 C CA . ARG A 1 73 ? 7.264 10.176 -1.223 1.00 87.25 73 ARG A CA 1
ATOM 541 C C . ARG A 1 73 ? 6.175 9.185 -0.816 1.00 87.25 73 ARG A C 1
ATOM 543 O O . ARG A 1 73 ? 5.463 9.456 0.145 1.00 87.25 73 ARG A O 1
ATOM 550 N N . LEU A 1 74 ? 6.040 8.053 -1.507 1.00 89.88 74 LEU A N 1
ATOM 551 C CA . LEU A 1 74 ? 5.069 7.009 -1.148 1.00 89.88 74 LEU A CA 1
ATOM 552 C C . LEU A 1 74 ? 5.415 6.350 0.195 1.00 89.88 74 LEU A C 1
ATOM 554 O O . LEU A 1 74 ? 4.525 6.093 1.008 1.00 89.88 74 LEU A O 1
ATOM 558 N N . LEU A 1 75 ? 6.705 6.134 0.466 1.00 91.38 75 LEU A N 1
ATOM 559 C CA . LEU A 1 75 ? 7.168 5.638 1.763 1.00 91.38 75 LEU A CA 1
ATOM 560 C C . LEU A 1 75 ? 6.868 6.641 2.881 1.00 91.38 75 LEU A C 1
ATOM 562 O O . LEU A 1 75 ? 6.284 6.261 3.894 1.00 91.38 75 LEU A O 1
ATOM 566 N N . PHE A 1 76 ? 7.185 7.925 2.694 1.00 90.00 76 PHE A N 1
ATOM 567 C CA . PHE A 1 76 ? 6.849 8.959 3.677 1.00 90.00 76 PHE A CA 1
ATOM 568 C C . PHE A 1 76 ? 5.339 9.074 3.893 1.00 90.00 76 PHE A C 1
ATOM 570 O O . PHE A 1 76 ? 4.904 9.127 5.040 1.00 90.00 76 PHE A O 1
ATOM 577 N N . SER A 1 77 ? 4.546 9.006 2.819 1.00 90.88 77 SER A N 1
ATOM 578 C CA . SER A 1 77 ? 3.082 8.983 2.901 1.00 90.88 77 SER A CA 1
ATOM 579 C C . SER A 1 77 ? 2.573 7.806 3.731 1.00 90.88 77 SER A C 1
ATOM 581 O O . SER A 1 77 ? 1.644 7.958 4.514 1.00 90.88 77 SER A O 1
ATOM 583 N N . THR A 1 78 ? 3.192 6.631 3.594 1.00 92.06 78 THR A N 1
ATOM 584 C CA . THR A 1 78 ? 2.843 5.450 4.397 1.00 92.06 78 THR A CA 1
ATOM 585 C C . THR A 1 78 ? 3.106 5.704 5.878 1.00 92.06 78 THR A C 1
ATOM 587 O O . THR A 1 78 ? 2.239 5.446 6.709 1.00 92.06 78 THR A O 1
ATOM 590 N N . ILE A 1 79 ? 4.282 6.245 6.213 1.00 93.19 79 ILE A N 1
ATOM 591 C CA . ILE A 1 79 ? 4.656 6.549 7.601 1.00 93.19 79 ILE A CA 1
ATOM 592 C C . ILE A 1 79 ? 3.759 7.634 8.202 1.00 93.19 79 ILE A C 1
ATOM 594 O O . ILE A 1 79 ? 3.424 7.577 9.382 1.00 93.19 79 ILE A O 1
ATOM 598 N N . GLU A 1 80 ? 3.364 8.630 7.419 1.00 92.69 80 GLU A N 1
ATOM 599 C CA . GLU A 1 80 ? 2.434 9.654 7.880 1.00 92.69 80 GLU A CA 1
ATOM 600 C C . GLU A 1 80 ? 1.029 9.076 8.087 1.00 92.69 80 GLU A C 1
ATOM 602 O O . GLU A 1 80 ? 0.431 9.314 9.134 1.00 92.69 80 GLU A O 1
ATOM 607 N N . TRP A 1 81 ? 0.540 8.242 7.166 1.00 95.12 81 TRP A N 1
ATOM 608 C CA . TRP A 1 81 ? -0.759 7.582 7.290 1.00 95.12 81 TRP A CA 1
ATOM 609 C C . TRP A 1 81 ? -0.854 6.731 8.564 1.00 95.12 81 TRP A C 1
ATOM 611 O O . TRP A 1 81 ? -1.745 6.957 9.381 1.00 95.12 81 TRP A O 1
ATOM 621 N N . VAL A 1 82 ? 0.102 5.823 8.809 1.00 95.31 82 VAL A N 1
ATOM 622 C CA . VAL A 1 82 ? 0.060 4.936 9.994 1.00 95.31 82 VAL A CA 1
ATOM 623 C C . VAL A 1 82 ? 0.071 5.707 11.315 1.00 95.31 82 VAL A C 1
ATOM 625 O O . VAL A 1 82 ? -0.482 5.247 12.305 1.00 95.31 82 VAL A O 1
ATOM 628 N N . ARG A 1 83 ? 0.665 6.904 11.356 1.00 93.69 83 ARG A N 1
ATOM 629 C CA . ARG A 1 83 ? 0.693 7.736 12.570 1.00 93.69 83 ARG A CA 1
ATOM 630 C C . ARG A 1 83 ? -0.634 8.444 12.841 1.00 93.69 83 ARG A C 1
ATOM 632 O O . ARG A 1 83 ? -0.805 8.962 13.940 1.00 93.69 83 ARG A O 1
ATOM 639 N N . ASN A 1 84 ? -1.532 8.485 11.860 1.00 94.19 84 ASN A N 1
ATOM 640 C CA . ASN A 1 84 ? -2.799 9.209 11.923 1.00 94.19 84 ASN A CA 1
ATOM 641 C C . ASN A 1 84 ? -4.037 8.293 11.914 1.00 94.19 84 ASN A C 1
ATOM 643 O O . ASN A 1 84 ? -5.141 8.780 12.153 1.00 94.19 84 ASN A O 1
ATOM 647 N N . ILE A 1 85 ? -3.887 6.991 11.653 1.00 94.75 85 ILE A N 1
ATOM 648 C CA . ILE A 1 85 ? -4.990 6.026 11.779 1.00 94.75 85 ILE A CA 1
ATOM 649 C C . ILE A 1 85 ? -5.297 5.714 13.251 1.00 94.75 85 ILE A C 1
ATOM 651 O O . ILE A 1 85 ? -4.410 5.818 14.101 1.00 94.75 85 ILE A O 1
ATOM 655 N N . PRO A 1 86 ? -6.529 5.292 13.580 1.00 92.19 86 PRO A N 1
ATOM 656 C CA . PRO A 1 86 ? -6.853 4.853 14.932 1.00 92.19 86 PRO A CA 1
ATOM 657 C C . PRO A 1 86 ? -6.029 3.627 15.355 1.00 92.19 86 PRO A C 1
ATOM 659 O O . PRO A 1 86 ? -5.587 2.832 14.521 1.00 92.19 86 PRO A O 1
ATOM 662 N N . TYR A 1 87 ? -5.860 3.464 16.670 1.00 90.69 87 TYR A N 1
ATOM 663 C CA . TYR A 1 87 ? -5.199 2.343 17.358 1.00 90.69 87 TYR A CA 1
ATOM 664 C C . TYR A 1 87 ? -3.681 2.233 17.178 1.00 90.69 87 TYR A C 1
ATOM 666 O O . TYR A 1 87 ? -2.989 1.895 18.134 1.00 90.69 87 TYR A O 1
ATOM 674 N N . PHE A 1 88 ? -3.132 2.526 15.997 1.00 94.69 88 PHE A N 1
ATOM 675 C CA . PHE A 1 88 ? -1.689 2.400 15.765 1.00 94.69 88 PHE A CA 1
ATOM 676 C C . PHE A 1 88 ? -0.838 3.297 16.688 1.00 94.69 88 PHE A C 1
ATOM 678 O O . PHE A 1 88 ? 0.132 2.790 17.256 1.00 94.69 88 PHE A O 1
ATOM 685 N N . PRO A 1 89 ? -1.177 4.585 16.913 1.00 94.75 89 PRO A N 1
ATOM 686 C CA . PRO A 1 89 ? -0.406 5.453 17.806 1.00 94.75 89 PRO A CA 1
ATOM 687 C C . PRO A 1 89 ? -0.444 5.018 19.275 1.00 94.75 89 PRO A C 1
ATOM 689 O O . PRO A 1 89 ? 0.471 5.356 20.025 1.00 94.75 89 PRO A O 1
ATOM 692 N N . ASP A 1 90 ? -1.473 4.262 19.668 1.00 95.06 90 ASP A N 1
ATOM 693 C CA . ASP A 1 90 ? -1.660 3.762 21.033 1.00 95.06 90 ASP A CA 1
ATOM 694 C C . ASP A 1 90 ? -0.810 2.512 21.317 1.00 95.06 90 ASP A C 1
ATOM 696 O O . ASP A 1 90 ? -0.617 2.130 22.474 1.00 95.06 90 ASP A O 1
ATOM 700 N N . LEU A 1 91 ? -0.273 1.869 20.273 1.00 94.19 91 LEU A N 1
ATOM 701 C CA . LEU A 1 91 ? 0.626 0.730 20.419 1.00 94.19 91 LEU A CA 1
ATOM 702 C C . LEU A 1 91 ? 1.982 1.157 21.001 1.00 94.19 91 LEU A C 1
ATOM 704 O O . LEU A 1 91 ? 2.476 2.247 20.693 1.00 94.19 91 LEU A O 1
ATOM 708 N N . PRO A 1 92 ? 2.664 0.279 21.761 1.00 96.44 92 PRO A N 1
ATOM 709 C CA . PRO A 1 92 ? 4.053 0.497 22.144 1.00 96.44 92 PRO A CA 1
ATOM 710 C C . PRO A 1 92 ? 4.941 0.743 20.920 1.00 96.44 92 PRO A C 1
ATOM 712 O O . PRO A 1 92 ? 4.770 0.115 19.877 1.00 96.44 92 PRO A O 1
ATOM 715 N N . VAL A 1 93 ? 5.957 1.598 21.057 1.00 95.75 93 VAL A N 1
ATOM 716 C CA . VAL A 1 93 ? 6.885 1.917 19.952 1.00 95.75 93 VAL A CA 1
ATOM 717 C C . VAL A 1 93 ? 7.555 0.660 19.378 1.00 95.75 93 VAL A C 1
ATOM 719 O O . VAL A 1 93 ? 7.790 0.589 18.174 1.00 95.75 93 VAL A O 1
ATOM 722 N N . SER A 1 94 ? 7.833 -0.348 20.213 1.00 95.81 94 SER A N 1
ATOM 723 C CA . SER A 1 94 ? 8.367 -1.639 19.757 1.00 95.81 94 SER A CA 1
ATOM 724 C C . SER A 1 94 ? 7.426 -2.341 18.776 1.00 95.81 94 SER A C 1
ATOM 726 O O . SER A 1 94 ? 7.887 -2.816 17.741 1.00 95.81 94 SER A O 1
ATOM 728 N N . GLU A 1 95 ? 6.124 -2.335 19.062 1.00 94.81 95 GLU A N 1
ATOM 729 C CA . GLU A 1 95 ? 5.085 -2.929 18.216 1.00 94.81 95 GLU A CA 1
ATOM 730 C C . GLU A 1 95 ? 4.887 -2.113 16.941 1.00 94.81 95 GLU A C 1
ATOM 732 O O . GLU A 1 95 ? 4.853 -2.679 15.854 1.00 94.81 95 GLU A O 1
ATOM 737 N N . GLN A 1 96 ? 4.863 -0.778 17.036 1.00 95.19 96 GLN A N 1
ATOM 738 C CA . GLN A 1 96 ? 4.785 0.093 15.856 1.00 95.19 96 GLN A CA 1
ATOM 739 C C . GLN A 1 96 ? 5.923 -0.205 14.867 1.00 95.19 96 GLN A C 1
ATOM 741 O O . GLN A 1 96 ? 5.700 -0.355 13.665 1.00 95.19 96 GLN A O 1
ATOM 746 N N . VAL A 1 97 ? 7.155 -0.330 15.373 1.00 94.94 97 VAL A N 1
ATOM 747 C CA . VAL A 1 97 ? 8.326 -0.667 14.551 1.00 94.94 97 VAL A CA 1
ATOM 748 C C . VAL A 1 97 ? 8.241 -2.097 14.016 1.00 94.94 97 VAL A C 1
ATOM 750 O O . VAL A 1 97 ? 8.610 -2.321 12.862 1.00 94.94 97 VAL A O 1
ATOM 753 N N . ALA A 1 98 ? 7.778 -3.059 14.816 1.00 94.44 98 ALA A N 1
ATOM 754 C CA . ALA A 1 98 ? 7.628 -4.449 14.392 1.00 94.44 98 ALA A CA 1
ATOM 755 C C . ALA A 1 98 ? 6.606 -4.585 13.251 1.00 94.44 98 ALA A C 1
ATOM 757 O O . ALA A 1 98 ? 6.947 -5.117 12.195 1.00 94.44 98 ALA A O 1
ATOM 758 N N . LEU A 1 99 ? 5.406 -4.019 13.412 1.00 95.06 99 LEU A N 1
ATOM 759 C CA . LEU A 1 99 ? 4.351 -4.032 12.394 1.00 95.06 99 LEU A CA 1
ATOM 760 C C . LEU A 1 99 ? 4.816 -3.386 11.088 1.00 95.06 99 LEU A C 1
ATOM 762 O O . LEU A 1 99 ? 4.627 -3.956 10.014 1.00 95.06 99 LEU A O 1
ATOM 766 N N . LEU A 1 100 ? 5.494 -2.237 11.163 1.00 94.81 100 LEU A N 1
ATOM 767 C CA . LEU A 1 100 ? 6.039 -1.576 9.975 1.00 94.81 100 LEU A CA 1
ATOM 768 C C . LEU A 1 100 ? 7.128 -2.403 9.290 1.00 94.81 100 LEU A C 1
ATOM 770 O O . LEU A 1 100 ? 7.166 -2.471 8.065 1.00 94.81 100 LEU A O 1
ATOM 774 N N . ARG A 1 101 ? 8.005 -3.068 10.049 1.00 93.19 101 ARG A N 1
ATOM 775 C CA . ARG A 1 101 ? 9.039 -3.944 9.472 1.00 93.19 101 ARG A CA 1
ATOM 776 C C . ARG A 1 101 ? 8.453 -5.146 8.738 1.00 93.19 101 ARG A C 1
ATOM 778 O O . ARG A 1 101 ? 9.085 -5.610 7.792 1.00 93.19 101 ARG A O 1
ATOM 785 N N . LEU A 1 102 ? 7.291 -5.627 9.168 1.00 93.50 102 LEU A N 1
ATOM 786 C CA . LEU A 1 102 ? 6.622 -6.784 8.574 1.00 93.50 102 LEU A CA 1
ATOM 787 C C . LEU A 1 102 ? 5.740 -6.401 7.377 1.00 93.50 102 LEU A C 1
ATOM 789 O O . LEU A 1 102 ? 5.636 -7.187 6.446 1.00 93.50 102 LEU A O 1
ATOM 793 N N . SER A 1 103 ? 5.170 -5.192 7.359 1.00 94.50 103 SER A N 1
ATOM 794 C CA . SER A 1 103 ? 4.168 -4.791 6.354 1.00 94.50 103 SER A CA 1
ATOM 795 C C . SER A 1 103 ? 4.619 -3.722 5.348 1.00 94.50 103 SER A C 1
ATOM 797 O O . SER A 1 103 ? 3.878 -3.419 4.411 1.00 94.50 103 SER A O 1
ATOM 799 N N . TRP A 1 104 ? 5.818 -3.133 5.483 1.00 94.12 104 TRP A N 1
ATOM 800 C CA . TRP A 1 104 ? 6.234 -1.995 4.639 1.00 94.12 104 TRP A CA 1
ATOM 801 C C . TRP A 1 104 ? 6.186 -2.283 3.132 1.00 94.12 104 TRP A C 1
ATOM 803 O O . TRP A 1 104 ? 5.872 -1.379 2.359 1.00 94.12 104 TRP A O 1
ATOM 813 N N . SER A 1 105 ? 6.502 -3.506 2.700 1.00 92.81 105 SER A N 1
ATOM 814 C CA . SER A 1 105 ? 6.524 -3.877 1.281 1.00 92.81 105 SER A CA 1
ATOM 815 C C . SER A 1 105 ? 5.114 -3.931 0.694 1.00 92.81 105 SER A C 1
ATOM 817 O O . SER A 1 105 ? 4.876 -3.386 -0.383 1.00 92.81 105 SER A O 1
ATOM 819 N N . GLU A 1 106 ? 4.163 -4.519 1.420 1.00 93.12 106 GLU A N 1
ATOM 820 C CA . GLU A 1 106 ? 2.749 -4.565 1.037 1.00 93.12 106 GLU A CA 1
ATOM 821 C C . GLU A 1 106 ? 2.127 -3.166 1.034 1.00 93.12 106 GLU A C 1
ATOM 823 O O . GLU A 1 106 ? 1.478 -2.771 0.064 1.00 93.12 106 GLU A O 1
ATOM 828 N N . LEU A 1 107 ? 2.402 -2.366 2.069 1.00 94.12 107 LEU A N 1
ATOM 829 C CA . LEU A 1 107 ? 1.960 -0.972 2.137 1.00 94.12 107 LEU A CA 1
ATOM 830 C C . LEU A 1 107 ? 2.525 -0.135 0.982 1.00 94.12 107 LEU A C 1
ATOM 832 O O . LEU A 1 107 ? 1.823 0.715 0.426 1.00 94.12 107 LEU A O 1
ATOM 836 N N . PHE A 1 108 ? 3.775 -0.383 0.589 1.00 92.50 108 PHE A N 1
ATOM 837 C CA . PHE A 1 108 ? 4.389 0.282 -0.554 1.00 92.50 108 PHE A CA 1
ATOM 838 C C . PHE A 1 108 ? 3.716 -0.113 -1.875 1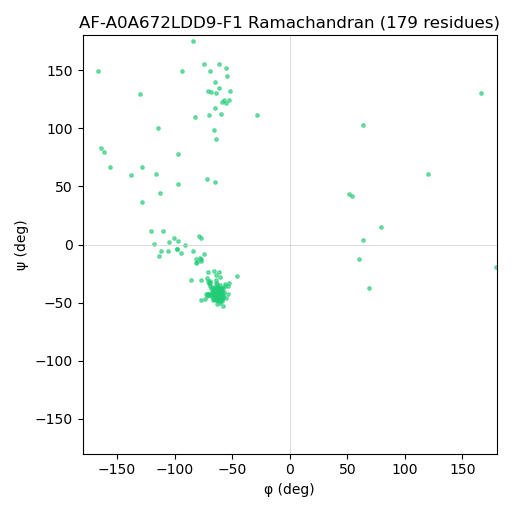.00 92.50 108 PHE A C 1
ATOM 840 O O . PHE A 1 108 ? 3.418 0.768 -2.679 1.00 92.50 108 PHE A O 1
ATOM 847 N N . ILE A 1 109 ? 3.411 -1.400 -2.082 1.00 91.88 109 ILE A N 1
ATOM 848 C CA . ILE A 1 109 ? 2.673 -1.889 -3.261 1.00 91.88 109 ILE A CA 1
ATOM 849 C C . ILE A 1 109 ? 1.293 -1.232 -3.355 1.00 91.88 109 ILE A C 1
ATOM 851 O O . ILE A 1 109 ? 0.930 -0.728 -4.419 1.00 91.88 109 ILE A O 1
ATOM 855 N N . LEU A 1 110 ? 0.548 -1.188 -2.247 1.00 93.19 110 LEU A N 1
ATOM 856 C CA . LEU A 1 110 ? -0.778 -0.567 -2.201 1.00 93.19 110 LEU A CA 1
ATOM 857 C C . LEU A 1 110 ? -0.714 0.925 -2.558 1.00 93.19 110 LEU A C 1
ATOM 859 O O . LEU A 1 110 ? -1.515 1.399 -3.361 1.00 93.19 110 LEU A O 1
ATOM 863 N N . ASN A 1 111 ? 0.270 1.660 -2.031 1.00 90.62 111 ASN A N 1
ATOM 864 C CA . ASN A 1 111 ? 0.472 3.071 -2.375 1.00 90.62 111 ASN A CA 1
ATOM 865 C C . ASN A 1 111 ? 0.949 3.270 -3.825 1.00 90.62 111 ASN A C 1
ATOM 867 O O . ASN A 1 111 ? 0.524 4.217 -4.490 1.00 90.62 111 ASN A O 1
ATOM 871 N N . ALA A 1 112 ? 1.807 2.394 -4.351 1.00 88.94 112 ALA A N 1
ATOM 872 C CA . ALA A 1 112 ? 2.247 2.443 -5.746 1.00 88.94 112 ALA A CA 1
ATOM 873 C C . ALA A 1 112 ? 1.080 2.207 -6.720 1.00 88.94 112 ALA A C 1
ATOM 875 O O . ALA A 1 112 ? 0.941 2.941 -7.700 1.00 88.94 112 ALA A O 1
ATOM 876 N N . ALA A 1 113 ? 0.208 1.243 -6.412 1.00 89.31 113 ALA A N 1
ATOM 877 C CA . ALA A 1 113 ? -0.999 0.976 -7.187 1.00 89.31 113 ALA A CA 1
ATOM 878 C C . ALA A 1 113 ? -1.989 2.145 -7.127 1.00 89.31 113 ALA A C 1
ATOM 880 O O . ALA A 1 113 ? -2.450 2.619 -8.165 1.00 89.31 113 ALA A O 1
ATOM 881 N N . GLN A 1 114 ? -2.252 2.668 -5.926 1.00 88.00 114 GLN A N 1
ATOM 882 C CA . GLN A 1 114 ? -3.159 3.798 -5.722 1.00 88.00 114 GLN A CA 1
ATOM 883 C C . GLN A 1 114 ? -2.666 5.088 -6.402 1.00 88.00 114 GLN A C 1
ATOM 885 O O . GLN A 1 114 ? -3.472 5.879 -6.891 1.00 88.00 114 GLN A O 1
ATOM 890 N N . SER A 1 115 ? -1.347 5.303 -6.461 1.00 82.62 115 SER A N 1
ATOM 891 C CA . SER A 1 115 ? -0.734 6.470 -7.112 1.00 82.62 115 SER A CA 1
ATOM 892 C C . SER A 1 115 ? -0.546 6.329 -8.626 1.00 82.62 115 SER A C 1
ATOM 894 O O . SER A 1 115 ? -0.140 7.298 -9.270 1.00 82.62 115 SER A O 1
ATOM 896 N N . ALA A 1 116 ? -0.843 5.157 -9.199 1.00 78.06 116 ALA A N 1
ATOM 897 C CA . ALA A 1 116 ? -0.560 4.829 -10.596 1.00 78.06 116 ALA A CA 1
ATOM 898 C C . ALA A 1 116 ? 0.911 5.096 -10.979 1.00 78.06 116 ALA A C 1
ATOM 900 O O . ALA A 1 116 ? 1.203 5.673 -12.032 1.00 78.06 116 ALA A O 1
ATOM 901 N N . LEU A 1 117 ? 1.842 4.698 -10.102 1.00 74.62 117 LEU A N 1
ATOM 902 C CA . LEU A 1 117 ? 3.283 4.819 -10.327 1.00 74.62 117 LEU A CA 1
ATOM 903 C C . LEU A 1 117 ? 3.665 4.115 -11.648 1.00 74.62 117 LEU A C 1
ATOM 905 O O . LEU A 1 117 ? 3.414 2.918 -11.776 1.00 74.62 117 LEU A O 1
ATOM 909 N N . PRO A 1 118 ? 4.276 4.793 -12.639 1.00 69.44 118 PRO A N 1
ATOM 910 C CA . PRO A 1 118 ? 4.661 4.137 -13.885 1.00 69.44 118 PRO A CA 1
ATOM 911 C C . PRO A 1 118 ? 5.827 3.167 -13.662 1.00 69.44 118 PRO A C 1
ATOM 913 O O . PRO A 1 118 ? 6.962 3.571 -13.409 1.00 69.44 118 PRO A O 1
ATOM 916 N N . LEU A 1 119 ? 5.555 1.869 -13.797 1.00 70.50 119 LEU A N 1
ATOM 917 C CA . LEU A 1 119 ? 6.508 0.790 -13.517 1.00 70.50 119 LEU A CA 1
ATOM 918 C C . LEU A 1 119 ? 7.223 0.276 -14.764 1.00 70.50 119 LEU A C 1
ATOM 920 O O . LEU A 1 119 ? 7.245 -0.922 -15.024 1.00 70.50 119 LEU A O 1
ATOM 924 N N . HIS A 1 120 ? 7.829 1.150 -15.563 1.00 77.94 120 HIS A N 1
ATOM 925 C CA . HIS A 1 120 ? 8.602 0.675 -16.711 1.00 77.94 120 HIS A CA 1
ATOM 926 C C . HIS A 1 120 ? 9.902 -0.014 -16.263 1.00 77.94 120 HIS A C 1
ATOM 928 O O . HIS A 1 120 ? 10.677 0.525 -15.472 1.00 77.94 120 HIS A O 1
ATOM 934 N N . THR A 1 121 ? 10.176 -1.195 -16.821 1.00 76.81 121 THR A N 1
ATOM 935 C CA . THR A 1 121 ? 11.310 -2.044 -16.423 1.00 76.81 121 THR A CA 1
ATOM 936 C C . THR A 1 121 ? 12.670 -1.364 -16.609 1.00 76.81 121 THR A C 1
ATOM 938 O O . THR A 1 121 ? 13.532 -1.477 -15.744 1.00 76.81 121 THR A O 1
ATOM 941 N N . ALA A 1 122 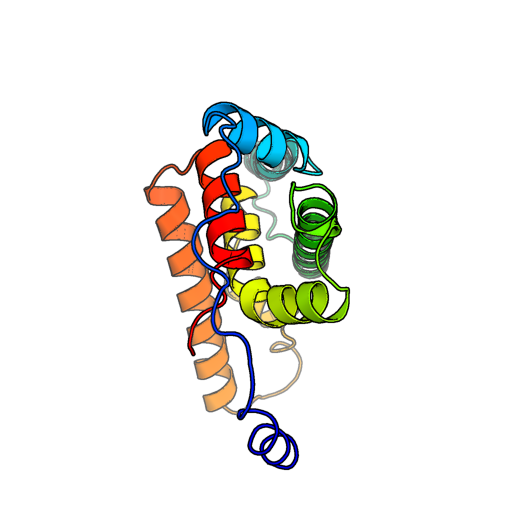? 12.875 -0.627 -17.707 1.00 76.31 122 ALA A N 1
ATOM 942 C CA . ALA A 1 122 ? 14.159 0.019 -17.998 1.00 76.31 122 ALA A CA 1
ATOM 943 C C . ALA A 1 122 ? 14.523 1.143 -16.997 1.00 76.31 122 ALA A C 1
ATOM 945 O O . ALA A 1 122 ? 15.632 1.112 -16.462 1.00 76.31 122 ALA A O 1
ATOM 946 N N . PRO A 1 123 ? 13.620 2.085 -16.662 1.00 78.00 123 PRO A N 1
ATOM 947 C CA . PRO A 1 123 ? 13.858 3.043 -15.583 1.00 78.00 123 PRO A CA 1
ATOM 948 C C . PRO A 1 123 ? 14.088 2.402 -14.208 1.00 78.00 123 PRO A C 1
ATOM 950 O O . PRO A 1 123 ? 14.954 2.867 -13.474 1.00 78.00 123 PRO A O 1
ATOM 953 N N . LEU A 1 124 ? 13.382 1.314 -13.873 1.00 79.12 124 LEU A N 1
ATOM 954 C CA . LEU A 1 124 ? 13.585 0.585 -12.611 1.00 79.12 124 LEU A CA 1
ATOM 955 C C . LEU A 1 124 ? 14.958 -0.101 -12.543 1.00 79.12 124 LEU A C 1
ATOM 957 O O . LEU A 1 124 ? 15.637 -0.016 -11.523 1.00 79.12 124 LEU A O 1
ATOM 961 N N . LEU A 1 125 ? 15.400 -0.732 -13.636 1.00 77.75 125 LEU A N 1
ATOM 962 C CA . LEU A 1 125 ? 16.753 -1.291 -13.763 1.00 77.75 125 LEU A CA 1
ATOM 963 C C . LEU A 1 125 ? 17.817 -0.213 -13.560 1.00 77.75 125 LEU A C 1
ATOM 965 O O . LEU A 1 125 ? 18.793 -0.412 -12.834 1.00 77.75 125 LEU A O 1
ATOM 969 N N . ALA A 1 126 ? 17.623 0.943 -14.191 1.00 78.25 126 ALA A N 1
ATOM 970 C CA . ALA A 1 126 ? 18.557 2.041 -14.062 1.00 78.25 126 ALA A CA 1
ATOM 971 C C . ALA A 1 126 ? 18.558 2.620 -12.632 1.00 78.25 126 ALA A C 1
ATOM 973 O O . ALA A 1 126 ? 19.641 2.825 -12.086 1.00 78.25 126 ALA A O 1
ATOM 974 N N . ALA A 1 127 ? 17.391 2.776 -11.997 1.00 77.19 127 ALA A N 1
ATOM 975 C CA . ALA A 1 127 ? 17.251 3.189 -10.596 1.00 77.19 127 ALA A CA 1
ATOM 976 C C . ALA A 1 127 ? 17.928 2.224 -9.613 1.00 77.19 127 ALA A C 1
ATOM 978 O O . ALA A 1 127 ? 18.563 2.657 -8.655 1.00 77.19 127 ALA A O 1
ATOM 979 N N . ALA A 1 128 ? 17.859 0.920 -9.880 1.00 76.62 128 ALA A N 1
ATOM 980 C CA . ALA A 1 128 ? 18.510 -0.105 -9.070 1.00 76.62 128 ALA A CA 1
ATOM 981 C C . ALA A 1 128 ? 20.023 -0.252 -9.344 1.00 76.62 128 ALA A C 1
ATOM 983 O O . ALA A 1 128 ? 20.667 -1.154 -8.810 1.00 76.62 128 ALA A O 1
ATOM 984 N N . GLY A 1 129 ? 20.612 0.634 -10.157 1.00 74.81 129 GLY A N 1
ATOM 985 C CA . GLY A 1 129 ? 22.055 0.678 -10.395 1.00 74.81 129 GLY A CA 1
ATOM 986 C C . GLY A 1 129 ? 22.573 -0.362 -11.392 1.00 74.81 129 GLY A C 1
ATOM 987 O O . GLY A 1 129 ? 23.781 -0.559 -11.487 1.00 74.81 129 GLY A O 1
ATOM 988 N N . PHE A 1 130 ? 21.702 -1.003 -12.182 1.00 72.31 130 PHE A N 1
ATOM 989 C CA . PHE A 1 130 ? 22.110 -2.009 -13.178 1.00 72.31 130 PHE A CA 1
ATOM 990 C C . PHE A 1 130 ? 22.711 -1.418 -14.467 1.00 72.31 130 PHE A C 1
ATOM 992 O O . PHE A 1 130 ? 22.995 -2.155 -15.408 1.00 72.31 130 PHE A O 1
ATOM 999 N N . HIS A 1 131 ? 22.920 -0.101 -14.535 1.00 70.31 131 HIS A N 1
ATOM 1000 C CA . HIS A 1 131 ? 23.422 0.590 -15.727 1.00 70.31 131 HIS A CA 1
ATOM 1001 C C . HIS A 1 131 ? 24.952 0.793 -15.749 1.00 70.31 131 HIS A C 1
ATOM 1003 O O . HIS A 1 131 ? 25.474 1.256 -16.761 1.00 70.31 131 HIS A O 1
ATOM 1009 N N . SER A 1 132 ? 25.679 0.489 -14.664 1.00 60.66 132 SER A N 1
ATOM 1010 C CA . SER A 1 132 ? 27.055 0.985 -14.455 1.00 60.66 132 SER A CA 1
ATOM 1011 C C . SER A 1 132 ? 28.170 -0.073 -14.354 1.00 60.66 132 SER A C 1
ATOM 1013 O O . SER A 1 132 ? 29.333 0.305 -14.227 1.00 60.66 132 SER A O 1
ATOM 1015 N N . SER A 1 133 ? 27.889 -1.379 -14.464 1.00 58.31 133 SER A N 1
ATOM 1016 C CA . SER A 1 133 ? 28.921 -2.440 -14.505 1.00 58.31 133 SER A CA 1
ATOM 1017 C C . SER A 1 133 ? 28.337 -3.788 -14.970 1.00 58.31 133 SER A C 1
ATOM 1019 O O . SER A 1 133 ? 27.164 -4.046 -14.691 1.00 58.31 133 SER A O 1
ATOM 1021 N N . PRO A 1 134 ? 29.098 -4.677 -15.649 1.00 65.88 134 PRO A N 1
ATOM 1022 C CA . PRO A 1 134 ? 28.637 -6.031 -15.955 1.00 65.88 134 PRO A CA 1
ATOM 1023 C C . PRO A 1 134 ? 28.321 -6.807 -14.668 1.00 65.88 134 PRO A C 1
ATOM 1025 O O . PRO A 1 134 ? 29.198 -7.144 -13.874 1.00 65.88 134 PRO A O 1
ATOM 1028 N N . MET A 1 135 ? 27.035 -7.089 -14.474 1.00 69.81 135 MET A N 1
ATOM 1029 C CA . MET A 1 135 ? 26.506 -7.834 -13.336 1.00 69.81 135 MET A CA 1
ATOM 1030 C C . MET A 1 135 ? 26.373 -9.329 -13.660 1.00 69.81 135 MET A C 1
ATOM 1032 O O . MET A 1 135 ? 26.101 -9.685 -14.809 1.00 69.81 135 MET A O 1
ATOM 1036 N N . PRO A 1 136 ? 26.510 -10.227 -12.665 1.00 80.75 136 PRO A N 1
ATOM 1037 C CA . PRO A 1 136 ? 26.213 -11.642 -12.857 1.00 80.75 136 PRO A CA 1
ATOM 1038 C C . PRO A 1 136 ? 24.740 -11.832 -13.242 1.00 80.75 136 PRO A C 1
ATOM 1040 O O . PRO A 1 136 ? 23.851 -11.254 -12.613 1.00 80.75 136 PRO A O 1
ATOM 1043 N N . ALA A 1 137 ? 24.489 -12.670 -14.253 1.00 82.06 137 ALA A N 1
ATOM 1044 C CA . ALA A 1 137 ? 23.161 -12.889 -14.836 1.00 82.06 137 ALA A CA 1
ATOM 1045 C C . ALA A 1 137 ? 22.095 -13.280 -13.796 1.00 82.06 137 ALA A C 1
ATOM 1047 O O . ALA A 1 137 ? 20.964 -12.814 -13.876 1.00 82.06 137 ALA A O 1
ATOM 1048 N N . ASP A 1 138 ? 22.477 -14.055 -12.781 1.00 86.81 138 ASP A N 1
ATOM 1049 C CA . ASP A 1 138 ? 21.600 -14.480 -11.684 1.00 86.81 138 ASP A CA 1
ATOM 1050 C C . ASP A 1 138 ? 20.969 -13.296 -10.924 1.00 86.81 138 ASP A C 1
ATOM 1052 O O . ASP A 1 138 ? 19.765 -13.271 -10.670 1.00 86.81 138 ASP A O 1
ATOM 1056 N N . ARG A 1 139 ? 21.751 -12.236 -10.667 1.00 83.44 139 ARG A N 1
ATOM 1057 C CA . ARG A 1 139 ? 21.246 -11.022 -10.003 1.00 83.44 139 ARG A CA 1
ATOM 1058 C C . ARG A 1 139 ? 20.279 -10.238 -10.883 1.00 83.44 139 ARG A C 1
ATOM 1060 O O . ARG A 1 139 ? 19.330 -9.658 -10.366 1.00 83.44 139 ARG A O 1
ATOM 1067 N N . VAL A 1 140 ? 20.517 -10.215 -12.194 1.00 83.44 140 VAL A N 1
ATOM 1068 C CA . VAL A 1 140 ? 19.618 -9.554 -13.152 1.00 83.44 140 VAL A CA 1
ATOM 1069 C C . VAL A 1 140 ? 18.294 -10.309 -13.225 1.00 83.44 140 VAL A C 1
ATOM 1071 O O . VAL A 1 140 ? 17.241 -9.687 -13.134 1.00 83.44 140 VAL A O 1
ATOM 1074 N N . VAL A 1 141 ? 18.341 -11.641 -13.316 1.00 87.12 141 VAL A N 1
ATOM 1075 C CA . VAL A 1 141 ? 17.144 -12.494 -13.331 1.00 87.12 141 VAL A CA 1
ATOM 1076 C C . VAL A 1 141 ? 16.332 -12.321 -12.047 1.00 87.12 141 VAL A C 1
ATOM 1078 O O . VAL A 1 141 ? 15.132 -12.073 -12.133 1.00 87.12 141 VAL A O 1
ATOM 1081 N N . SER A 1 142 ? 16.972 -12.374 -10.874 1.00 87.75 142 SER A N 1
ATOM 1082 C CA . SER A 1 142 ? 16.287 -12.183 -9.588 1.00 87.75 142 SER A CA 1
ATOM 1083 C C . SER A 1 142 ? 15.617 -10.809 -9.486 1.00 87.75 142 SER A C 1
ATOM 1085 O O . SER A 1 142 ? 14.459 -10.716 -9.084 1.00 87.75 142 SER A O 1
ATOM 1087 N N . PHE A 1 143 ? 16.299 -9.743 -9.913 1.00 85.50 143 PHE A N 1
ATOM 1088 C CA . PHE A 1 143 ? 15.716 -8.402 -9.914 1.00 85.50 143 PHE A CA 1
ATOM 1089 C C . PHE A 1 143 ? 14.545 -8.279 -10.895 1.00 85.50 143 PHE A C 1
ATOM 1091 O O . PHE A 1 143 ? 13.512 -7.703 -10.563 1.00 85.50 143 PHE A O 1
ATOM 1098 N N . MET A 1 144 ? 14.675 -8.840 -12.100 1.00 86.06 144 MET A N 1
ATOM 1099 C CA . MET A 1 144 ? 13.588 -8.843 -13.081 1.00 86.06 144 MET A CA 1
ATOM 1100 C C . MET A 1 144 ? 12.364 -9.611 -12.576 1.00 86.06 144 MET A C 1
ATOM 1102 O O . MET A 1 144 ? 11.242 -9.179 -12.838 1.00 86.06 144 MET A O 1
ATOM 1106 N N . ASP A 1 145 ? 12.563 -10.702 -11.835 1.00 89.94 145 ASP A N 1
ATOM 1107 C CA . ASP A 1 145 ? 11.472 -11.443 -11.201 1.00 89.94 145 ASP A CA 1
ATOM 1108 C C . ASP A 1 145 ? 10.769 -10.597 -10.128 1.00 89.94 145 ASP A C 1
ATOM 1110 O O . ASP A 1 145 ? 9.546 -10.474 -10.142 1.00 89.94 145 ASP A O 1
ATOM 1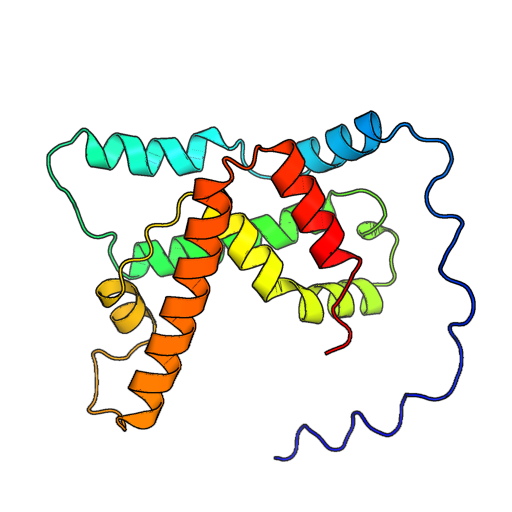114 N N . GLN A 1 146 ? 11.529 -9.887 -9.286 1.00 86.94 146 GLN A N 1
ATOM 1115 C CA . GLN A 1 146 ? 10.962 -8.944 -8.312 1.00 86.94 146 GLN A CA 1
ATOM 1116 C C . GLN A 1 146 ? 10.158 -7.822 -8.981 1.00 86.94 146 GLN A C 1
ATOM 1118 O O . GLN A 1 146 ? 9.042 -7.523 -8.553 1.00 86.94 146 GLN A O 1
ATOM 1123 N N . VAL A 1 147 ? 10.691 -7.224 -10.051 1.00 85.88 147 VAL A N 1
ATOM 1124 C CA . VAL A 1 147 ? 9.987 -6.188 -10.825 1.00 85.88 147 VAL A CA 1
ATOM 1125 C C . VAL A 1 147 ? 8.703 -6.746 -11.435 1.00 85.88 147 VAL A C 1
ATOM 1127 O O . VAL A 1 147 ? 7.672 -6.077 -11.404 1.00 85.88 147 VAL A O 1
ATOM 1130 N N . ARG A 1 148 ? 8.739 -7.977 -11.951 1.00 88.69 148 ARG A N 1
ATOM 1131 C CA . ARG A 1 148 ? 7.568 -8.640 -12.529 1.00 88.69 148 ARG A CA 1
ATOM 1132 C C . ARG A 1 148 ? 6.488 -8.903 -11.483 1.00 88.69 148 ARG A C 1
ATOM 1134 O O . ARG A 1 148 ? 5.328 -8.603 -11.743 1.00 88.69 148 ARG A O 1
ATOM 1141 N N . VAL A 1 149 ? 6.854 -9.443 -10.321 1.00 89.88 149 VAL A N 1
ATOM 1142 C CA . VAL A 1 149 ? 5.913 -9.675 -9.214 1.00 89.88 149 VAL A CA 1
ATOM 1143 C C . VAL A 1 149 ? 5.289 -8.354 -8.769 1.00 89.88 149 VAL A C 1
ATOM 1145 O O . VAL A 1 149 ? 4.075 -8.273 -8.608 1.00 89.88 149 VAL A O 1
ATOM 1148 N N . PHE A 1 150 ? 6.098 -7.302 -8.638 1.00 87.31 150 PHE A N 1
ATOM 1149 C CA . PHE A 1 150 ? 5.629 -5.969 -8.269 1.00 87.31 150 PHE A CA 1
ATOM 1150 C C . PHE A 1 150 ? 4.626 -5.394 -9.284 1.00 87.31 150 PHE A C 1
ATOM 1152 O O . PHE A 1 150 ? 3.548 -4.945 -8.894 1.00 87.31 150 PHE A O 1
ATOM 1159 N N . GLN A 1 151 ? 4.945 -5.467 -10.581 1.00 88.38 151 GLN A N 1
ATOM 1160 C CA . GLN A 1 151 ? 4.043 -5.056 -11.662 1.00 88.38 151 GLN A CA 1
ATOM 1161 C C . GLN A 1 151 ? 2.736 -5.860 -11.656 1.00 88.38 151 GLN A C 1
ATOM 1163 O O . GLN A 1 151 ? 1.668 -5.266 -11.771 1.00 88.38 151 GLN A O 1
ATOM 1168 N N . ASP A 1 152 ? 2.796 -7.183 -11.464 1.00 90.44 152 ASP A N 1
ATOM 1169 C CA . ASP A 1 152 ? 1.597 -8.030 -11.418 1.00 90.44 152 ASP A CA 1
ATOM 1170 C C . ASP A 1 152 ? 0.662 -7.646 -10.262 1.00 90.44 152 ASP A C 1
ATOM 1172 O O . ASP A 1 152 ? -0.551 -7.562 -10.463 1.00 90.44 152 ASP A O 1
ATOM 1176 N N . GLN A 1 153 ? 1.207 -7.346 -9.074 1.00 90.50 153 GLN A N 1
ATOM 1177 C CA . GLN A 1 153 ? 0.395 -6.884 -7.942 1.00 90.50 153 GLN A CA 1
ATOM 1178 C C . GLN A 1 153 ? -0.298 -5.550 -8.240 1.00 90.50 153 GLN A C 1
ATOM 1180 O O . GLN A 1 153 ? -1.501 -5.417 -7.998 1.00 90.50 153 GLN A O 1
ATOM 1185 N N . VAL A 1 154 ? 0.433 -4.583 -8.801 1.00 87.56 154 VAL A N 1
ATOM 1186 C CA . VAL A 1 154 ? -0.123 -3.272 -9.169 1.00 87.56 154 VAL A CA 1
ATOM 1187 C C . VAL A 1 154 ? -1.211 -3.418 -10.233 1.00 87.56 154 VAL A C 1
ATOM 1189 O O . VAL A 1 154 ? -2.325 -2.927 -10.038 1.00 87.56 154 VAL A O 1
ATOM 1192 N N . ASP A 1 155 ? -0.949 -4.176 -11.297 1.00 87.56 155 ASP A N 1
ATOM 1193 C CA . ASP A 1 155 ? -1.923 -4.417 -12.361 1.00 87.56 155 ASP A CA 1
ATOM 1194 C C . A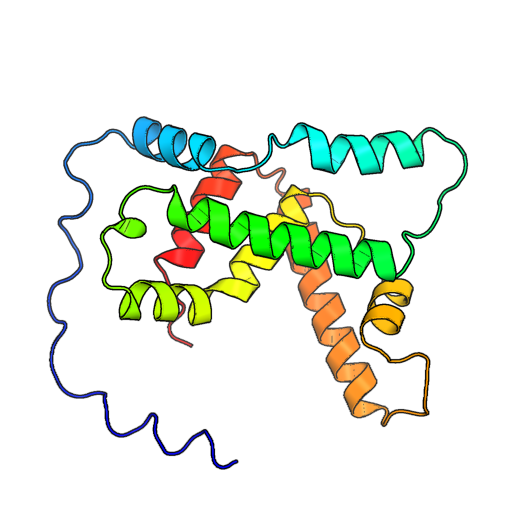SP A 1 155 ? -3.177 -5.130 -11.840 1.00 87.56 155 ASP A C 1
ATOM 1196 O O . ASP A 1 155 ? -4.293 -4.847 -12.283 1.00 87.56 155 ASP A O 1
ATOM 1200 N N . LYS A 1 156 ? -3.027 -6.067 -10.897 1.00 90.56 156 LYS A N 1
ATOM 1201 C CA . LYS A 1 156 ? -4.158 -6.786 -10.299 1.00 90.56 156 LYS A CA 1
ATOM 1202 C C . LYS A 1 156 ? -5.074 -5.838 -9.528 1.00 90.56 156 LYS A C 1
ATOM 1204 O O . LYS A 1 156 ? -6.287 -5.909 -9.719 1.00 90.56 156 LYS A O 1
ATOM 1209 N N . LEU A 1 157 ? -4.509 -4.926 -8.737 1.00 88.88 157 LEU A N 1
ATOM 1210 C CA . LEU A 1 157 ? -5.258 -3.884 -8.024 1.00 88.88 157 LEU A CA 1
ATOM 1211 C C . LEU A 1 157 ? -5.943 -2.913 -9.001 1.00 88.88 157 LEU A C 1
ATOM 1213 O O . LEU A 1 157 ? -7.117 -2.588 -8.831 1.00 88.88 157 LEU A O 1
ATOM 1217 N N . THR A 1 158 ? -5.268 -2.521 -10.087 1.00 85.44 158 THR A N 1
ATOM 1218 C CA . THR A 1 158 ? -5.871 -1.675 -11.132 1.00 85.44 158 THR A CA 1
ATOM 1219 C C . THR A 1 158 ? -7.037 -2.368 -11.850 1.00 85.44 158 THR A C 1
ATOM 1221 O O . THR A 1 158 ? -8.081 -1.751 -12.077 1.00 85.44 158 THR A O 1
ATOM 1224 N N . ARG A 1 159 ? -6.908 -3.659 -12.187 1.00 88.75 159 ARG A N 1
ATOM 1225 C CA . ARG A 1 159 ? -7.985 -4.440 -12.829 1.00 88.75 159 ARG A CA 1
ATOM 1226 C C . ARG A 1 159 ? -9.211 -4.604 -11.936 1.00 88.75 159 ARG A C 1
ATOM 1228 O O . ARG A 1 159 ? -10.320 -4.658 -12.457 1.00 88.75 159 ARG A O 1
ATOM 1235 N N . LEU A 1 160 ? -9.008 -4.686 -10.623 1.00 92.12 160 LEU A N 1
ATOM 1236 C CA . LEU A 1 160 ? -10.088 -4.784 -9.643 1.00 92.12 160 LEU A CA 1
ATOM 1237 C C . LEU A 1 160 ? -10.823 -3.455 -9.418 1.00 92.12 160 LEU A C 1
ATOM 1239 O O . LEU A 1 160 ? -11.866 -3.476 -8.780 1.00 92.12 160 LEU A O 1
ATOM 1243 N N . GLN A 1 161 ? -10.330 -2.337 -9.972 1.00 88.00 161 GLN A N 1
ATOM 1244 C CA . GLN A 1 161 ? -10.919 -1.002 -9.791 1.00 88.00 161 GLN A CA 1
ATOM 1245 C C . GLN A 1 161 ? -11.075 -0.632 -8.308 1.00 88.00 161 GLN A C 1
ATOM 1247 O O . GLN A 1 161 ? -12.090 -0.068 -7.914 1.00 88.00 161 GLN A O 1
ATOM 1252 N N . VAL A 1 162 ? -10.054 -0.960 -7.508 1.00 90.06 162 VAL A N 1
ATOM 1253 C CA . VAL A 1 162 ? -10.054 -0.723 -6.061 1.00 90.06 162 VAL A CA 1
ATOM 1254 C C . VAL A 1 162 ? -10.270 0.762 -5.776 1.00 90.06 162 VAL A C 1
ATOM 1256 O O . VAL A 1 162 ? -9.527 1.613 -6.284 1.00 90.06 162 VAL A O 1
ATOM 1259 N N . ASP A 1 163 ? -11.285 1.078 -4.977 1.00 90.38 163 ASP A N 1
ATOM 1260 C CA . ASP A 1 163 ? -11.603 2.452 -4.604 1.00 90.38 163 ASP A CA 1
ATOM 1261 C C . ASP A 1 163 ? -10.760 2.950 -3.414 1.00 90.38 163 ASP A C 1
ATOM 1263 O O . ASP A 1 163 ? -9.956 2.233 -2.816 1.00 90.38 163 ASP A O 1
ATOM 1267 N N . SER A 1 164 ? -10.905 4.230 -3.064 1.00 89.75 164 SER A N 1
ATOM 1268 C CA . SER A 1 164 ? -10.120 4.832 -1.983 1.00 89.75 164 SER A CA 1
ATOM 1269 C C . SER A 1 164 ? -10.357 4.191 -0.617 1.00 89.75 164 SER A C 1
ATOM 1271 O O . SER A 1 164 ? -9.413 4.070 0.160 1.00 89.75 164 SER A O 1
ATOM 1273 N N . ALA A 1 165 ? -11.603 3.819 -0.314 1.00 91.31 165 ALA A N 1
ATOM 1274 C CA . ALA A 1 165 ? -11.956 3.211 0.961 1.00 91.31 165 ALA A CA 1
ATOM 1275 C C . ALA A 1 165 ? -11.389 1.793 1.038 1.00 91.31 165 ALA A C 1
ATOM 1277 O O . ALA A 1 165 ? -10.787 1.428 2.047 1.00 91.31 165 ALA A O 1
ATOM 1278 N N . GLU A 1 166 ? -11.503 1.034 -0.050 1.00 93.19 166 GLU A N 1
ATOM 1279 C CA . GLU A 1 166 ? -10.934 -0.305 -0.168 1.00 93.19 166 GLU A CA 1
ATOM 1280 C C . GLU A 1 166 ? -9.407 -0.288 -0.022 1.00 93.19 166 GLU A C 1
ATOM 1282 O O . GLU A 1 166 ? -8.869 -1.098 0.732 1.00 93.19 166 GLU A O 1
ATOM 1287 N N . TYR A 1 167 ? -8.698 0.667 -0.639 1.00 93.56 167 TYR A N 1
ATOM 1288 C CA . TYR A 1 167 ? -7.254 0.833 -0.423 1.00 93.56 167 TYR A CA 1
ATOM 1289 C C . TYR A 1 167 ? -6.916 1.094 1.045 1.00 93.56 167 TYR A C 1
ATOM 1291 O O . TYR A 1 167 ? -6.011 0.454 1.584 1.00 93.56 167 TYR A O 1
ATOM 1299 N N . SER A 1 168 ? -7.631 2.004 1.710 1.00 93.56 168 SER A N 1
ATOM 1300 C CA . SER A 1 168 ? -7.391 2.290 3.126 1.00 93.56 168 SER A CA 1
ATOM 1301 C C . SER A 1 168 ? -7.682 1.072 4.017 1.00 93.56 168 SER A C 1
ATOM 1303 O O . SER A 1 168 ? -6.932 0.807 4.958 1.00 93.56 168 SER A O 1
ATOM 1305 N N . CYS A 1 169 ? -8.706 0.277 3.693 1.00 94.44 169 CYS A N 1
ATOM 1306 C CA . CYS A 1 169 ? -8.981 -0.992 4.368 1.00 94.44 169 CYS A CA 1
ATOM 1307 C C . CYS A 1 169 ? -7.877 -2.030 4.132 1.00 94.44 169 CYS A C 1
ATOM 1309 O O . CYS A 1 169 ? -7.413 -2.643 5.090 1.00 94.44 169 CYS A O 1
ATOM 1311 N N . LEU A 1 170 ? -7.420 -2.212 2.890 1.00 95.12 170 LEU A N 1
ATOM 1312 C CA . LEU A 1 170 ? -6.332 -3.136 2.554 1.00 95.12 170 LEU A CA 1
ATOM 1313 C C . LEU A 1 170 ? -5.028 -2.754 3.264 1.00 95.12 170 LEU A C 1
ATOM 1315 O O . LEU A 1 170 ? -4.356 -3.631 3.801 1.00 95.12 170 LEU A O 1
ATOM 1319 N N . LYS A 1 171 ? -4.702 -1.455 3.339 1.00 94.81 171 LYS A N 1
ATOM 1320 C CA . LYS A 1 171 ? -3.544 -0.962 4.105 1.00 94.81 171 LYS A CA 1
ATOM 1321 C C . LYS A 1 171 ? -3.674 -1.311 5.589 1.00 94.81 171 LYS A C 1
ATOM 1323 O O . LYS A 1 171 ? -2.707 -1.766 6.192 1.00 94.81 171 LYS A O 1
ATOM 1328 N N . ALA A 1 172 ? -4.860 -1.133 6.176 1.00 94.88 172 ALA A N 1
ATOM 1329 C CA . ALA A 1 172 ? -5.096 -1.474 7.578 1.00 94.88 172 ALA A CA 1
ATOM 1330 C C . ALA A 1 172 ? -4.971 -2.985 7.823 1.00 94.88 172 ALA A C 1
ATOM 1332 O O . ALA A 1 172 ? -4.331 -3.396 8.788 1.00 94.88 172 ALA A O 1
ATOM 1333 N N . ILE A 1 173 ? -5.515 -3.811 6.924 1.00 94.19 173 ILE A N 1
ATOM 1334 C CA . ILE A 1 173 ? -5.381 -5.271 6.992 1.00 94.19 173 ILE A CA 1
ATOM 1335 C C . ILE A 1 173 ? -3.906 -5.672 6.918 1.00 94.19 173 ILE A C 1
ATOM 1337 O O . ILE A 1 173 ? -3.456 -6.399 7.796 1.00 94.19 173 ILE A O 1
ATOM 1341 N N . ALA A 1 174 ? -3.151 -5.162 5.940 1.00 93.81 174 ALA A N 1
ATOM 1342 C CA . ALA A 1 174 ? -1.725 -5.458 5.790 1.00 93.81 174 ALA A CA 1
ATOM 1343 C C . ALA A 1 174 ? -0.906 -5.029 7.021 1.00 93.81 174 ALA A C 1
ATOM 1345 O O . ALA A 1 174 ? 0.003 -5.736 7.446 1.00 93.81 174 ALA A O 1
ATOM 1346 N N . LEU A 1 175 ? -1.243 -3.886 7.627 1.00 94.69 175 LEU A N 1
ATOM 1347 C CA . LEU A 1 175 ? -0.544 -3.370 8.804 1.00 94.69 175 LEU A CA 1
ATOM 1348 C C . LEU A 1 175 ? -0.812 -4.194 10.069 1.00 94.69 175 LEU A C 1
ATOM 1350 O O . LEU A 1 175 ? 0.114 -4.433 10.840 1.00 94.69 175 LEU A O 1
ATOM 1354 N N . PHE A 1 176 ? -2.066 -4.593 10.304 1.00 92.44 176 PHE A N 1
ATOM 1355 C CA . PHE A 1 176 ? -2.485 -5.283 11.533 1.00 92.44 176 PHE A CA 1
ATOM 1356 C C . PHE A 1 176 ? -2.574 -6.809 11.398 1.00 92.44 176 PHE A C 1
ATOM 1358 O O . PHE A 1 176 ? -2.803 -7.490 12.394 1.00 92.44 176 PHE A O 1
ATOM 1365 N N . SER A 1 177 ? -2.358 -7.347 10.197 1.00 86.81 177 SER A N 1
ATOM 1366 C CA . SER A 1 177 ? -2.215 -8.784 9.930 1.00 86.81 177 SER A CA 1
ATOM 1367 C C . SER A 1 177 ? -0.803 -9.070 9.412 1.00 86.81 177 SER A C 1
ATOM 1369 O O . SER A 1 177 ? -0.661 -9.514 8.271 1.00 86.81 177 SER A O 1
ATOM 1371 N N . PRO A 1 178 ? 0.256 -8.772 10.193 1.00 67.81 178 PRO A N 1
ATOM 1372 C CA . PRO A 1 178 ? 1.612 -9.045 9.744 1.00 67.81 178 PRO A CA 1
ATOM 1373 C C . PRO A 1 178 ? 1.732 -10.547 9.469 1.00 67.81 178 PRO A C 1
ATOM 1375 O O . PRO A 1 178 ? 1.425 -11.361 10.341 1.00 67.81 178 PRO A O 1
ATOM 1378 N N . GLY A 1 179 ? 2.106 -10.903 8.239 1.00 60.56 179 GLY A N 1
ATOM 1379 C CA . GLY A 1 179 ? 2.115 -12.289 7.786 1.00 60.56 179 GLY A CA 1
ATOM 1380 C C . GLY A 1 179 ? 2.890 -13.202 8.736 1.00 60.56 179 GLY A C 1
ATOM 1381 O O . GLY A 1 179 ? 4.022 -12.903 9.115 1.00 60.56 179 GLY A O 1
ATOM 1382 N N . GLU A 1 180 ? 2.285 -14.337 9.095 1.00 50.84 180 GLU A N 1
ATOM 1383 C CA . GLU A 1 180 ? 3.033 -15.510 9.543 1.00 50.84 180 GLU A CA 1
ATOM 1384 C C . GLU A 1 180 ? 3.874 -15.972 8.340 1.00 50.84 180 GLU A C 1
ATOM 1386 O O . GLU A 1 180 ? 3.382 -16.678 7.461 1.00 50.84 180 GLU A O 1
ATOM 1391 N N . SER A 1 181 ? 5.104 -15.482 8.202 1.00 37.12 181 SER A N 1
ATOM 1392 C CA . SER A 1 181 ? 6.036 -15.876 7.133 1.00 37.12 181 SER A CA 1
ATOM 1393 C C . SER A 1 181 ? 7.378 -16.287 7.706 1.00 37.12 181 SER A C 1
ATOM 1395 O O . SER A 1 181 ? 7.879 -15.580 8.608 1.00 37.12 181 SER A O 1
#